Protein AF-U6GBG2-F1 (afdb_monomer)

Structure (mmCIF, N/CA/C/O backbone):
data_AF-U6GBG2-F1
#
_entry.id   AF-U6GBG2-F1
#
loop_
_atom_site.group_PDB
_atom_site.id
_atom_site.type_symbol
_atom_site.label_atom_id
_atom_site.label_alt_id
_atom_site.label_comp_id
_atom_site.label_asym_id
_atom_site.label_entity_id
_atom_site.label_seq_id
_atom_site.pdbx_PDB_ins_code
_atom_site.Cartn_x
_atom_site.Cartn_y
_atom_site.Cartn_z
_atom_site.occupancy
_atom_site.B_iso_or_equiv
_atom_site.auth_seq_id
_atom_site.auth_comp_id
_atom_site.auth_asym_id
_atom_site.auth_atom_id
_atom_site.pdbx_PDB_model_num
ATOM 1 N N . MET A 1 1 ? -25.554 6.904 -19.222 1.00 41.38 1 MET A N 1
ATOM 2 C CA . MET A 1 1 ? -24.320 7.577 -18.770 1.00 41.38 1 MET A CA 1
ATOM 3 C C . MET A 1 1 ? -23.229 7.424 -19.828 1.00 41.38 1 MET A C 1
ATOM 5 O O . MET A 1 1 ? -22.658 6.346 -19.913 1.00 41.38 1 MET A O 1
ATOM 9 N N . PRO A 1 2 ? -22.945 8.451 -20.647 1.00 43.34 2 PRO A N 1
ATOM 10 C CA . PRO A 1 2 ? -21.742 8.503 -21.470 1.00 43.34 2 PRO A CA 1
ATOM 11 C C . PRO A 1 2 ? -20.927 9.750 -21.088 1.00 43.34 2 PRO A C 1
ATOM 13 O O . PRO A 1 2 ? -21.148 10.828 -21.625 1.00 43.34 2 PRO A O 1
ATOM 16 N N . ALA A 1 3 ? -20.025 9.623 -20.114 1.00 41.56 3 ALA A N 1
ATOM 17 C CA . ALA A 1 3 ? -19.128 10.717 -19.710 1.00 41.56 3 ALA A CA 1
ATOM 18 C C . ALA A 1 3 ? -17.651 10.289 -19.602 1.00 41.56 3 ALA A C 1
ATOM 20 O O . ALA A 1 3 ? -16.767 11.135 -19.639 1.00 41.56 3 ALA A O 1
ATOM 21 N N . ALA A 1 4 ? -17.363 8.984 -19.539 1.00 42.66 4 ALA A N 1
ATOM 22 C CA . ALA A 1 4 ? -16.003 8.478 -19.345 1.00 42.66 4 ALA A CA 1
ATOM 23 C C . ALA A 1 4 ? -15.175 8.368 -20.645 1.00 42.66 4 ALA A C 1
ATOM 25 O O . ALA A 1 4 ? -13.949 8.355 -20.598 1.00 42.66 4 ALA A O 1
ATOM 26 N N . ALA A 1 5 ? -15.815 8.326 -21.820 1.00 42.94 5 ALA A N 1
ATOM 27 C CA . ALA A 1 5 ? -15.120 8.074 -23.088 1.00 42.94 5 ALA A CA 1
ATOM 28 C C . ALA A 1 5 ? -14.400 9.306 -23.678 1.00 42.94 5 ALA A C 1
ATOM 30 O O . ALA A 1 5 ? -13.524 9.162 -24.528 1.00 42.94 5 ALA A O 1
ATOM 31 N N . THR A 1 6 ? -14.736 10.525 -23.245 1.00 41.59 6 THR A N 1
ATOM 32 C CA . THR A 1 6 ? -14.172 11.766 -23.810 1.00 41.59 6 THR A CA 1
ATOM 33 C C . THR A 1 6 ? -12.904 12.247 -23.100 1.00 41.59 6 THR A C 1
ATOM 35 O O . THR A 1 6 ? -12.128 12.993 -23.698 1.00 41.59 6 THR A O 1
ATOM 38 N N . ALA A 1 7 ? -12.631 11.783 -21.875 1.00 41.19 7 ALA A N 1
ATOM 39 C CA . ALA A 1 7 ? -11.436 12.165 -21.115 1.00 41.19 7 ALA A CA 1
ATOM 40 C C . ALA A 1 7 ? -10.155 11.488 -21.644 1.00 41.19 7 ALA A C 1
ATOM 42 O O . ALA A 1 7 ? -9.109 12.130 -21.751 1.00 41.19 7 ALA A O 1
ATOM 43 N N . ALA A 1 8 ? -10.249 10.226 -22.080 1.00 43.09 8 ALA A N 1
ATOM 44 C CA . ALA A 1 8 ? -9.108 9.469 -22.604 1.00 43.09 8 ALA A CA 1
ATOM 45 C C . ALA A 1 8 ? -8.558 10.043 -23.929 1.00 43.09 8 ALA A C 1
ATOM 47 O O . ALA A 1 8 ? -7.352 10.026 -24.172 1.00 43.09 8 ALA A O 1
ATOM 48 N N . ALA A 1 9 ? -9.420 10.628 -24.768 1.00 40.75 9 ALA A N 1
ATOM 49 C CA . ALA A 1 9 ? -9.010 11.225 -26.042 1.00 40.75 9 ALA A CA 1
ATOM 50 C C . ALA A 1 9 ? -8.318 12.597 -25.886 1.00 40.75 9 ALA A C 1
ATOM 52 O O . ALA A 1 9 ? -7.547 13.006 -26.760 1.00 40.75 9 ALA A O 1
ATOM 53 N N . ALA A 1 10 ? -8.563 13.312 -24.781 1.00 42.44 10 ALA A N 1
ATOM 54 C CA . ALA A 1 10 ? -7.950 14.614 -24.509 1.00 42.44 10 ALA A CA 1
ATOM 55 C C . ALA A 1 10 ? -6.503 14.482 -23.998 1.00 42.44 10 ALA A C 1
ATOM 57 O O . ALA A 1 10 ? -5.635 15.254 -24.412 1.00 42.44 10 ALA A O 1
ATOM 58 N N . ALA A 1 11 ? -6.218 13.462 -23.180 1.00 44.28 11 ALA A N 1
ATOM 59 C CA . ALA A 1 11 ? -4.880 13.209 -22.639 1.00 44.28 11 ALA A CA 1
ATOM 60 C C . ALA A 1 11 ? -3.862 12.820 -23.731 1.00 44.28 11 ALA A C 1
ATOM 62 O O . ALA A 1 11 ? -2.733 13.314 -23.737 1.00 44.28 11 ALA A O 1
ATOM 63 N N . ALA A 1 12 ? -4.284 12.040 -24.733 1.00 44.03 12 ALA A N 1
ATOM 64 C CA . ALA A 1 12 ? -3.420 11.628 -25.843 1.00 44.03 12 ALA A CA 1
ATOM 65 C C . ALA A 1 12 ? -2.993 12.795 -26.764 1.00 44.03 12 ALA A C 1
ATOM 67 O O . ALA A 1 12 ? -1.929 12.748 -27.380 1.00 44.03 12 ALA A O 1
ATOM 68 N N . ARG A 1 13 ? -3.780 13.881 -26.843 1.00 41.91 13 ARG A N 1
ATOM 69 C CA . ARG A 1 13 ? -3.442 15.067 -27.657 1.00 41.91 13 ARG A CA 1
ATOM 70 C C . ARG A 1 13 ? -2.534 16.073 -26.944 1.00 41.91 13 ARG A C 1
ATOM 72 O O . ARG A 1 13 ? -1.872 16.858 -27.623 1.00 41.91 13 ARG A O 1
ATOM 79 N N . ALA A 1 14 ? -2.466 16.053 -25.613 1.00 42.56 14 ALA A N 1
ATOM 80 C CA . ALA A 1 14 ? -1.595 16.946 -24.846 1.00 42.56 14 ALA A CA 1
ATOM 81 C C . ALA A 1 14 ? -0.117 16.508 -24.902 1.00 42.56 14 ALA A C 1
ATOM 83 O O . ALA A 1 14 ? 0.767 17.353 -25.046 1.00 42.56 14 ALA A O 1
ATOM 84 N N . ALA A 1 15 ? 0.150 15.198 -24.903 1.00 43.12 15 ALA A N 1
ATOM 85 C CA . ALA A 1 15 ? 1.510 14.653 -24.953 1.00 43.12 15 ALA A CA 1
ATOM 86 C C . ALA A 1 15 ? 2.229 14.925 -26.292 1.00 43.12 15 ALA A C 1
ATOM 88 O O . ALA A 1 15 ? 3.425 15.208 -26.311 1.00 43.12 15 ALA A O 1
ATOM 89 N N . ALA A 1 16 ? 1.498 14.951 -27.413 1.00 43.22 16 ALA A N 1
ATOM 90 C CA . ALA A 1 16 ? 2.075 15.231 -28.733 1.00 43.22 16 ALA A CA 1
ATOM 91 C C . ALA A 1 16 ? 2.477 16.709 -28.940 1.00 43.22 16 ALA A C 1
ATOM 93 O O . ALA A 1 16 ? 3.276 17.012 -29.824 1.00 43.22 16 ALA A O 1
ATOM 94 N N . ARG A 1 17 ? 1.951 17.645 -28.133 1.00 40.97 17 ARG A N 1
ATOM 95 C CA . ARG A 1 17 ? 2.259 19.084 -28.248 1.00 40.97 17 ARG A CA 1
ATOM 96 C C . ARG A 1 17 ? 3.493 19.514 -27.454 1.00 40.97 17 ARG A C 1
ATOM 98 O O . ARG A 1 17 ? 4.127 20.488 -27.842 1.00 40.97 17 ARG A O 1
ATOM 105 N N . ALA A 1 18 ? 3.860 18.786 -26.400 1.00 42.41 18 ALA A N 1
ATOM 106 C CA . ALA A 1 18 ? 5.029 19.108 -25.578 1.00 42.41 18 ALA A CA 1
ATOM 107 C C . ALA A 1 18 ? 6.366 18.769 -26.272 1.00 42.41 18 ALA A C 1
ATOM 109 O O . ALA A 1 18 ? 7.371 19.434 -26.028 1.00 42.41 18 ALA A O 1
ATOM 110 N N . ALA A 1 19 ? 6.369 17.799 -27.195 1.00 41.88 19 ALA A N 1
ATOM 111 C C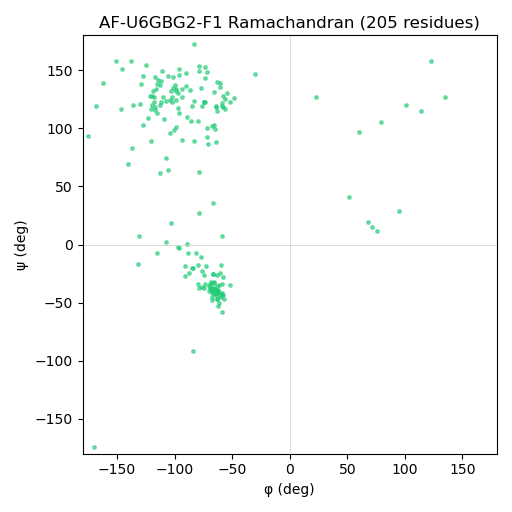A . ALA A 1 19 ? 7.563 17.383 -27.937 1.00 41.88 19 ALA A CA 1
ATOM 112 C C . ALA A 1 19 ? 7.965 18.336 -29.085 1.00 41.88 19 ALA A C 1
ATOM 114 O O . ALA A 1 19 ? 9.060 18.215 -29.626 1.00 41.88 19 ALA A O 1
ATOM 115 N N . ALA A 1 20 ? 7.110 19.298 -29.457 1.00 43.06 20 ALA A N 1
ATOM 116 C CA . ALA A 1 20 ? 7.363 20.224 -30.568 1.00 43.06 20 ALA A CA 1
ATOM 117 C C . ALA A 1 20 ? 7.958 21.583 -30.137 1.00 43.06 20 ALA A C 1
ATOM 119 O O . ALA A 1 20 ? 8.242 22.422 -30.988 1.00 43.06 20 ALA A O 1
ATOM 120 N N . SER A 1 21 ? 8.138 21.826 -28.834 1.00 44.91 21 SER A N 1
ATOM 121 C CA . SER A 1 21 ? 8.478 23.154 -28.286 1.00 44.91 21 SER A CA 1
ATOM 122 C C . SER A 1 21 ? 9.916 23.319 -27.781 1.00 44.91 21 SER A C 1
ATOM 124 O O . SER A 1 21 ? 10.273 24.398 -27.316 1.00 44.91 21 SER A O 1
ATOM 126 N N . SER A 1 22 ? 10.777 22.308 -27.904 1.00 45.50 22 SER A N 1
ATOM 127 C CA . SER A 1 22 ? 12.167 22.369 -27.430 1.00 45.50 22 SER A CA 1
ATOM 128 C C . SER A 1 22 ? 13.175 22.343 -28.581 1.00 45.50 22 SER A C 1
ATOM 130 O O . SER A 1 22 ? 14.006 21.445 -28.685 1.00 45.50 22 SER A O 1
ATOM 132 N N . SER A 1 23 ? 13.114 23.342 -29.461 1.00 46.88 23 SER A N 1
ATOM 133 C CA . SER A 1 23 ? 14.186 23.622 -30.423 1.00 46.88 23 SER A CA 1
ATOM 134 C C . SER A 1 23 ? 14.392 25.130 -30.559 1.00 46.88 23 SER A C 1
ATOM 136 O O . SER A 1 23 ? 14.084 25.739 -31.581 1.00 46.88 23 SER A O 1
ATOM 138 N N . SER A 1 24 ? 14.910 25.752 -29.504 1.00 49.59 24 SER A N 1
ATOM 139 C CA . SER A 1 24 ? 15.462 27.103 -29.578 1.00 49.59 24 SER A CA 1
ATOM 140 C C . SER A 1 24 ? 16.760 27.160 -28.784 1.00 49.59 24 SER A C 1
ATOM 142 O O . SER A 1 24 ? 16.782 27.560 -27.622 1.00 49.59 24 SER A O 1
ATOM 144 N N . ILE A 1 25 ? 17.855 26.745 -29.418 1.00 42.59 25 ILE A N 1
ATOM 145 C CA . ILE A 1 25 ? 19.191 27.150 -28.990 1.00 42.59 25 ILE A CA 1
ATOM 146 C C . ILE A 1 25 ? 19.773 27.986 -30.124 1.00 42.59 25 ILE A C 1
ATOM 148 O O . ILE A 1 25 ? 19.967 27.535 -31.252 1.00 42.59 25 ILE A O 1
ATOM 152 N N . CYS A 1 26 ? 19.936 29.258 -29.794 1.00 33.03 26 CYS A N 1
ATOM 153 C CA . CYS A 1 26 ? 20.467 30.330 -30.604 1.00 33.03 26 CYS A CA 1
ATOM 154 C C . CYS A 1 26 ? 21.875 30.001 -31.121 1.00 33.03 26 CYS A C 1
ATOM 156 O O . CYS A 1 26 ? 22.800 29.719 -30.364 1.00 33.03 26 CYS A O 1
ATOM 158 N N . SER A 1 27 ? 22.036 30.075 -32.440 1.00 38.03 27 SER A N 1
ATOM 159 C CA . SER A 1 27 ? 23.340 30.149 -33.093 1.00 38.03 27 SER A CA 1
ATOM 160 C C . SER A 1 27 ? 23.732 31.619 -33.207 1.00 38.03 27 SER A C 1
ATOM 162 O O . SER A 1 27 ? 23.135 32.369 -33.978 1.00 38.03 27 SER A O 1
ATOM 164 N N . SER A 1 28 ? 24.724 32.048 -32.434 1.00 38.53 28 SER A N 1
ATOM 165 C CA . SER A 1 28 ? 25.310 33.384 -32.553 1.00 38.53 28 SER A CA 1
ATOM 166 C C . SER A 1 28 ? 26.351 33.379 -33.675 1.00 38.53 28 SER A C 1
ATOM 168 O O . SER A 1 28 ? 27.526 33.102 -33.446 1.00 38.53 28 SER A O 1
ATOM 170 N N . SER A 1 29 ? 25.924 33.658 -34.908 1.00 39.81 29 SER A N 1
ATOM 171 C CA . SER A 1 29 ? 26.837 33.918 -36.026 1.00 39.81 29 SER A CA 1
ATOM 172 C C . SER A 1 29 ? 27.349 35.356 -35.960 1.00 39.81 29 SER A C 1
ATOM 174 O O . SER A 1 29 ? 26.633 36.305 -36.283 1.00 39.81 29 SER A O 1
ATOM 176 N N . SER A 1 30 ? 28.611 35.518 -35.567 1.00 38.25 30 SER A N 1
ATOM 177 C CA . SER A 1 30 ? 29.344 36.775 -35.713 1.00 38.25 30 SER A CA 1
ATOM 178 C C . SER A 1 30 ? 29.483 37.125 -37.193 1.00 38.25 30 SER A C 1
ATOM 180 O O . SER A 1 30 ? 30.114 36.419 -37.976 1.00 38.25 30 SER A O 1
ATOM 182 N N . SER A 1 31 ? 28.842 38.227 -37.567 1.00 37.22 31 SER A N 1
ATOM 183 C CA . SER A 1 31 ? 28.780 38.766 -38.917 1.00 37.22 31 SER A CA 1
ATOM 184 C C . SER A 1 31 ? 30.007 39.645 -39.180 1.00 37.22 31 SER A C 1
ATOM 186 O O . SER A 1 31 ? 30.096 40.765 -38.677 1.00 37.22 31 SER A O 1
ATOM 188 N N . SER A 1 32 ? 30.957 39.159 -39.977 1.00 43.16 32 SER A N 1
ATOM 189 C CA . SER A 1 32 ? 32.018 39.992 -40.549 1.00 43.16 32 SER A CA 1
ATOM 190 C C . SER A 1 32 ? 31.629 40.358 -41.977 1.00 43.16 32 SER A C 1
ATOM 192 O O . SER A 1 32 ? 31.738 39.561 -42.904 1.00 43.16 32 SER A O 1
ATOM 194 N N . ARG A 1 33 ? 31.129 41.586 -42.139 1.00 51.94 33 ARG A N 1
ATOM 195 C CA . ARG A 1 33 ? 30.974 42.248 -43.440 1.00 51.94 33 ARG A CA 1
ATOM 196 C C . ARG A 1 33 ? 32.352 42.374 -44.073 1.00 51.94 33 ARG A C 1
ATOM 198 O O . ARG A 1 33 ? 33.242 42.822 -43.362 1.00 51.94 33 ARG A O 1
ATOM 205 N N . ILE A 1 34 ? 32.498 42.079 -45.368 1.00 48.44 34 ILE A N 1
ATOM 206 C CA . ILE A 1 34 ? 33.499 42.700 -46.253 1.00 48.44 34 ILE A CA 1
ATOM 207 C C . ILE A 1 34 ? 33.198 42.344 -47.730 1.00 48.44 34 ILE A C 1
ATOM 209 O O . ILE A 1 34 ? 33.186 41.185 -48.125 1.00 48.44 34 ILE A O 1
ATOM 213 N N . PHE A 1 35 ? 32.947 43.414 -48.494 1.00 39.06 35 PHE A N 1
ATOM 214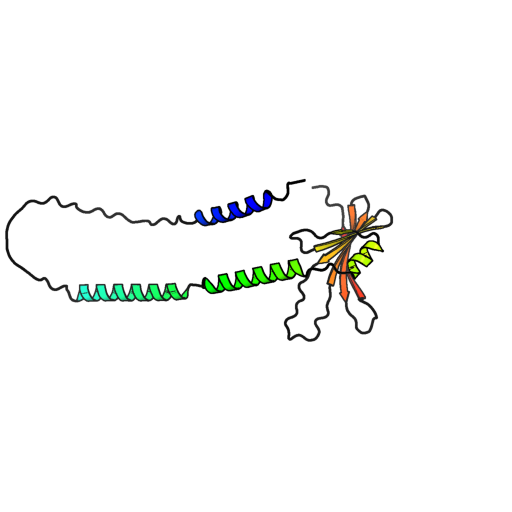 C CA . PHE A 1 35 ? 33.050 43.643 -49.946 1.00 39.06 35 PHE A CA 1
ATOM 215 C C . PHE A 1 35 ? 32.242 42.805 -50.957 1.00 39.06 35 PHE A C 1
ATOM 217 O O . PHE A 1 35 ? 32.684 41.788 -51.481 1.00 39.06 35 PHE A O 1
ATOM 224 N N . GLY A 1 36 ? 31.104 43.381 -51.374 1.00 36.72 36 GLY A N 1
ATOM 225 C CA . GLY A 1 36 ? 30.503 43.142 -52.685 1.00 36.72 36 GLY A CA 1
ATOM 226 C C . GLY A 1 36 ? 31.288 43.863 -53.786 1.00 36.72 36 GLY A C 1
ATOM 227 O O . GLY A 1 36 ? 31.471 45.079 -53.754 1.00 36.72 36 GLY A O 1
ATOM 228 N N . PHE A 1 37 ? 31.751 43.071 -54.744 1.00 39.78 37 PHE A N 1
ATOM 229 C CA . PHE A 1 37 ? 32.478 43.444 -55.951 1.00 39.78 37 PHE A CA 1
ATOM 230 C C . PHE A 1 37 ? 31.516 44.098 -56.963 1.00 39.78 37 PHE A C 1
ATOM 232 O O . PHE A 1 37 ? 30.537 43.476 -57.377 1.00 39.78 37 PHE A O 1
ATOM 239 N N . ARG A 1 38 ? 31.791 45.334 -57.399 1.00 40.66 38 ARG A N 1
ATOM 240 C CA . ARG A 1 38 ? 31.223 45.913 -58.630 1.00 40.66 38 ARG A CA 1
ATOM 241 C C . ARG A 1 38 ? 32.366 45.994 -59.638 1.00 40.66 38 ARG A C 1
ATOM 243 O O . ARG A 1 38 ? 33.308 46.753 -59.442 1.00 40.66 38 ARG A O 1
ATOM 250 N N . GLY A 1 39 ? 32.323 45.127 -60.645 1.00 41.81 39 GLY A N 1
ATOM 251 C CA . GLY A 1 39 ? 33.388 44.987 -61.631 1.00 41.81 39 GLY A CA 1
ATOM 252 C C . GLY A 1 39 ? 33.444 46.133 -62.636 1.00 41.81 39 GLY A C 1
ATOM 253 O O . GLY A 1 39 ? 32.413 46.709 -62.968 1.00 41.81 39 GLY A O 1
ATOM 254 N N . VAL A 1 40 ? 34.647 46.377 -63.163 1.00 38.44 40 VAL A N 1
ATOM 255 C CA . VAL A 1 40 ? 34.902 46.930 -64.500 1.00 38.44 40 VAL A CA 1
ATOM 256 C C . VAL A 1 40 ? 36.201 46.308 -65.039 1.00 38.44 40 VAL A C 1
ATOM 258 O O . VAL A 1 40 ? 37.264 46.442 -64.447 1.00 38.44 40 VAL A O 1
ATOM 261 N N . VAL A 1 41 ? 36.022 45.564 -66.133 1.00 48.09 41 VAL A N 1
ATOM 262 C CA . VAL A 1 41 ? 36.836 45.364 -67.348 1.00 48.09 41 VAL A CA 1
ATOM 263 C C . VAL A 1 41 ? 38.352 45.643 -67.308 1.00 48.09 41 VAL A C 1
ATOM 265 O O . VAL A 1 41 ? 38.782 46.771 -67.104 1.00 48.09 41 VAL A O 1
ATOM 268 N N . SER A 1 42 ? 39.124 44.637 -67.742 1.00 42.34 42 SER A N 1
ATOM 269 C CA . SER A 1 42 ? 40.023 44.687 -68.918 1.00 42.34 42 SER A CA 1
ATOM 270 C C . SER A 1 42 ? 41.414 44.095 -68.669 1.00 42.34 42 SER A C 1
ATOM 272 O O . SER A 1 42 ? 42.151 44.552 -67.804 1.00 42.34 42 SER A O 1
ATOM 274 N N . GLY A 1 43 ? 41.790 43.154 -69.541 1.00 41.44 43 GLY A N 1
ATOM 275 C CA . GLY A 1 43 ? 43.178 42.960 -69.956 1.00 41.44 43 GLY A CA 1
ATOM 276 C C . GLY A 1 43 ? 43.946 41.815 -69.296 1.00 41.44 43 GLY A C 1
ATOM 277 O O . GLY A 1 43 ? 44.231 41.844 -68.106 1.00 41.44 43 GLY A O 1
ATOM 278 N N . GLY A 1 44 ? 44.397 40.881 -70.137 1.00 38.00 44 GLY A N 1
ATOM 279 C CA . GLY A 1 44 ? 45.642 40.147 -69.913 1.00 38.00 44 GLY A CA 1
ATOM 280 C C . GLY A 1 44 ? 45.496 38.653 -69.642 1.00 38.00 44 GLY A C 1
ATOM 281 O O . GLY A 1 44 ? 45.013 38.245 -68.591 1.00 38.00 44 GLY A O 1
ATOM 282 N N . SER A 1 45 ? 46.028 37.854 -70.577 1.00 49.25 45 SER A N 1
ATOM 283 C CA . SER A 1 45 ? 46.731 36.578 -70.343 1.00 49.25 45 SER A CA 1
ATOM 284 C C . SER A 1 45 ? 47.437 36.590 -68.978 1.00 49.25 45 SER A C 1
ATOM 286 O O . SER A 1 45 ? 47.837 37.653 -68.528 1.00 49.25 45 SER A O 1
ATOM 288 N N . TYR A 1 46 ? 47.585 35.506 -68.215 1.00 42.56 46 TYR A N 1
ATOM 289 C CA . TYR A 1 46 ? 48.346 34.280 -68.480 1.00 42.56 46 TYR A CA 1
ATOM 290 C C . TYR A 1 46 ? 47.825 33.208 -67.504 1.00 42.56 46 TYR A C 1
ATOM 292 O O . TYR A 1 46 ? 47.602 33.502 -66.328 1.00 42.56 46 TYR A O 1
ATOM 300 N N . PHE A 1 47 ? 47.657 31.963 -67.955 1.00 48.00 47 PHE A N 1
ATOM 301 C CA . PHE A 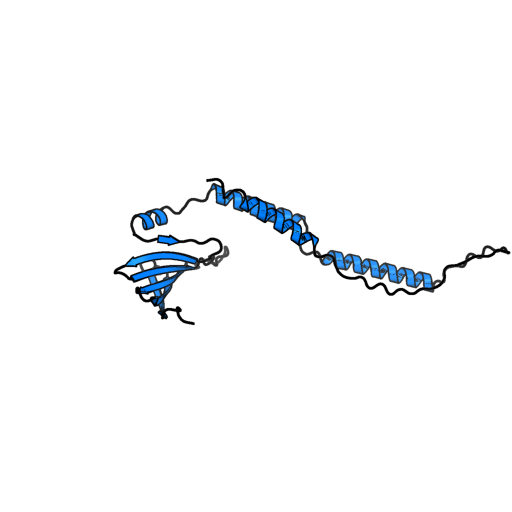1 47 ? 47.349 30.832 -67.077 1.00 48.00 47 PHE A CA 1
ATOM 302 C C . PHE A 1 47 ? 48.524 30.582 -66.118 1.00 48.00 47 PHE A C 1
ATOM 304 O O . PHE A 1 47 ? 49.510 29.947 -66.479 1.00 48.00 47 PHE A O 1
ATOM 311 N N . LEU A 1 48 ? 48.417 31.076 -64.885 1.00 45.88 48 LEU A N 1
ATOM 312 C CA . LEU A 1 48 ? 49.286 30.707 -63.770 1.00 45.88 48 LEU A CA 1
ATOM 313 C C . LEU A 1 48 ? 48.498 29.769 -62.860 1.00 45.88 48 LEU A C 1
ATOM 315 O O . LEU A 1 48 ? 47.723 30.200 -62.006 1.00 45.88 48 LEU A O 1
ATOM 319 N N . ASN A 1 49 ? 48.700 28.469 -63.071 1.00 51.19 49 ASN A N 1
ATOM 320 C CA . ASN A 1 49 ? 48.318 27.426 -62.129 1.00 51.19 49 ASN A CA 1
ATOM 321 C C . ASN A 1 49 ? 49.145 27.636 -60.848 1.00 51.19 49 ASN A C 1
ATOM 323 O O . ASN A 1 49 ? 50.280 27.173 -60.735 1.00 51.19 49 ASN A O 1
ATOM 327 N N . LYS A 1 50 ? 48.624 28.449 -59.923 1.00 52.78 50 LYS A N 1
ATOM 328 C CA . LYS A 1 50 ? 49.219 28.638 -58.601 1.00 52.78 50 LYS A CA 1
ATOM 329 C C . LYS A 1 50 ? 48.975 27.362 -57.808 1.00 52.78 50 LYS A C 1
ATOM 331 O O . LYS A 1 50 ? 47.883 27.153 -57.287 1.00 52.78 50 LYS A O 1
ATOM 336 N N . GLY A 1 51 ? 50.012 26.530 -57.737 1.00 55.44 51 GLY A N 1
ATOM 337 C CA . GLY A 1 51 ? 50.082 25.419 -56.802 1.00 55.44 51 GLY A CA 1
ATOM 338 C C . GLY A 1 51 ? 49.708 25.902 -55.404 1.00 55.44 51 GLY A C 1
ATOM 339 O O . GLY A 1 51 ? 50.244 26.894 -54.906 1.00 55.44 51 GLY A O 1
ATOM 340 N N . VAL A 1 52 ? 48.733 25.222 -54.810 1.00 57.38 52 VAL A N 1
ATOM 341 C CA . VAL A 1 52 ? 48.331 25.408 -53.417 1.00 57.38 52 VAL A CA 1
ATOM 342 C C . VAL A 1 52 ? 49.584 25.232 -52.559 1.00 57.38 52 VAL A C 1
ATOM 344 O O . VAL A 1 52 ? 50.336 24.278 -52.763 1.00 57.38 52 VAL A O 1
ATOM 347 N N . SER A 1 53 ? 49.863 26.166 -51.646 1.00 63.91 53 SER A N 1
ATOM 348 C CA . SER A 1 53 ? 51.051 26.048 -50.800 1.00 63.91 53 SER A CA 1
ATOM 349 C C . SER A 1 53 ? 50.948 24.757 -49.971 1.00 63.91 53 SER A C 1
ATOM 351 O O . SER A 1 53 ? 49.863 24.437 -49.473 1.00 63.91 53 SER A O 1
ATOM 353 N N . PRO A 1 54 ? 52.045 23.998 -49.796 1.00 74.06 54 PRO A N 1
ATOM 354 C CA . PRO A 1 54 ? 52.005 22.730 -49.063 1.00 74.06 54 PRO A CA 1
ATOM 355 C C . PRO A 1 54 ? 51.482 22.913 -47.629 1.00 74.06 54 PRO A C 1
ATOM 357 O O . PRO A 1 54 ? 50.818 22.035 -47.090 1.00 74.06 54 PRO A O 1
ATOM 360 N N . LEU A 1 55 ? 51.681 24.100 -47.047 1.00 81.81 55 LEU A N 1
ATOM 361 C CA . LEU A 1 55 ? 51.162 24.472 -45.732 1.00 81.81 55 LEU A CA 1
ATOM 362 C C . LEU A 1 55 ? 49.631 24.610 -45.716 1.00 81.81 55 LEU A C 1
ATOM 364 O O . LEU A 1 55 ? 48.981 24.179 -44.765 1.00 81.81 55 LEU A O 1
ATOM 368 N N . GLN A 1 56 ? 49.035 25.155 -46.779 1.00 82.38 56 GLN A N 1
ATOM 369 C CA . GLN A 1 56 ? 47.581 25.240 -46.912 1.00 82.38 56 GLN A CA 1
ATOM 370 C C . GLN A 1 56 ? 46.961 23.854 -47.135 1.00 82.38 56 GLN A C 1
ATOM 372 O O . GLN A 1 56 ? 45.901 23.562 -46.580 1.00 82.38 56 GLN A O 1
ATOM 377 N N . GLN A 1 57 ? 47.650 22.975 -47.870 1.00 84.75 57 GLN A N 1
ATOM 378 C CA . GLN A 1 57 ? 47.225 21.585 -48.044 1.00 84.75 57 GLN A CA 1
ATOM 379 C C . GLN A 1 57 ? 47.313 20.790 -46.728 1.00 84.75 57 GLN A C 1
ATOM 381 O O . GLN A 1 57 ? 46.397 20.033 -46.401 1.00 84.75 57 GLN A O 1
ATOM 386 N N . GLN A 1 58 ? 48.362 21.013 -45.932 1.00 87.75 58 GLN A N 1
ATOM 387 C CA . GLN A 1 58 ? 48.534 20.374 -44.627 1.00 87.75 58 GLN A CA 1
ATOM 388 C C . GLN A 1 58 ? 47.486 20.842 -43.606 1.00 87.75 58 GLN A C 1
ATOM 390 O O . GLN A 1 58 ? 46.920 20.018 -42.885 1.00 87.75 58 GLN A O 1
ATOM 395 N N . LEU A 1 59 ? 47.168 22.141 -43.574 1.00 90.12 59 LEU A N 1
ATOM 396 C CA . LEU A 1 59 ? 46.126 22.672 -42.690 1.00 90.12 59 LEU A CA 1
ATOM 397 C C . LEU A 1 59 ? 44.745 22.098 -43.040 1.00 90.12 59 LEU A C 1
ATOM 399 O O . LEU A 1 59 ? 43.969 21.756 -42.148 1.00 90.12 59 LEU A O 1
ATOM 403 N N . GLN A 1 60 ? 44.453 21.939 -44.334 1.00 88.81 60 GLN A N 1
ATOM 404 C CA . GLN A 1 60 ? 43.190 21.359 -44.787 1.00 88.81 60 GLN A CA 1
ATOM 405 C C . GLN A 1 60 ? 43.054 19.880 -44.389 1.00 88.81 60 GLN A C 1
ATOM 407 O O . GLN A 1 60 ? 41.981 19.467 -43.944 1.00 88.81 60 GLN A O 1
ATOM 412 N N . GLN A 1 61 ? 44.136 19.096 -44.475 1.00 88.62 61 GLN A N 1
ATOM 413 C CA . GLN A 1 61 ? 44.137 17.705 -44.003 1.00 88.62 61 GLN A CA 1
ATOM 414 C C . GLN A 1 61 ? 43.938 17.603 -42.487 1.00 88.62 61 GLN A C 1
ATOM 416 O O . GLN A 1 61 ? 43.159 16.765 -42.029 1.00 88.62 61 GLN A O 1
ATOM 421 N N . GLN A 1 62 ? 44.585 18.473 -41.705 1.00 91.38 62 GLN A N 1
ATOM 422 C CA . GLN A 1 62 ? 44.429 18.467 -40.249 1.00 91.38 62 GLN A CA 1
ATOM 423 C C . GLN A 1 62 ? 42.980 18.772 -39.836 1.00 91.38 62 GLN A C 1
ATOM 425 O O . GLN A 1 62 ? 42.433 18.114 -38.950 1.00 91.38 62 GLN A O 1
ATOM 430 N N . GLN A 1 63 ? 42.327 19.721 -40.515 1.00 89.75 63 GLN A N 1
ATOM 431 C CA . GLN A 1 63 ? 40.934 20.068 -40.231 1.00 89.75 63 GLN A CA 1
ATOM 432 C C . GLN A 1 63 ? 39.969 18.912 -40.549 1.00 89.75 63 GLN A C 1
ATOM 434 O O . GLN A 1 63 ? 39.038 18.657 -39.781 1.00 89.75 63 GLN A O 1
ATOM 439 N N . GLN A 1 64 ? 40.213 18.166 -41.635 1.00 90.75 64 GLN A N 1
ATOM 440 C CA . GLN A 1 64 ? 39.418 16.979 -41.975 1.00 90.75 64 GLN A CA 1
ATOM 441 C C . GLN A 1 64 ? 39.558 15.856 -40.942 1.00 90.75 64 GLN A C 1
ATOM 443 O O . GLN A 1 64 ? 38.552 15.260 -40.554 1.00 90.75 64 GLN A O 1
ATOM 448 N N . GLN A 1 65 ? 40.774 15.583 -40.458 1.00 91.69 65 GLN A N 1
ATOM 449 C CA . GLN A 1 65 ? 40.984 14.557 -39.429 1.00 91.69 65 GLN A CA 1
ATOM 450 C C . GLN A 1 65 ? 40.258 14.902 -38.124 1.00 91.69 65 GLN A C 1
ATOM 452 O O . GLN A 1 65 ? 39.654 14.030 -37.497 1.00 91.69 65 GLN A O 1
ATOM 457 N N . GLN A 1 66 ? 40.257 16.181 -37.745 1.00 88.94 66 GLN A N 1
ATOM 458 C CA . GLN A 1 66 ? 39.584 16.634 -36.531 1.00 88.94 66 GLN A CA 1
ATOM 459 C C . GLN A 1 66 ? 38.054 16.474 -36.630 1.00 88.94 66 GLN A C 1
ATOM 461 O O . GLN A 1 66 ? 37.419 16.038 -35.670 1.00 88.94 66 GLN A O 1
ATOM 466 N N . GLN A 1 67 ? 37.458 16.734 -37.803 1.00 87.62 67 GLN A N 1
ATOM 467 C CA . GLN A 1 67 ? 36.027 16.480 -38.024 1.00 87.62 67 GLN A CA 1
ATOM 468 C C . GLN A 1 67 ? 35.672 14.989 -37.951 1.00 87.62 67 GLN A C 1
ATOM 470 O O . GLN A 1 67 ? 34.648 14.641 -37.362 1.00 87.62 67 GLN A O 1
ATOM 475 N N . GLN A 1 68 ? 36.512 14.101 -38.492 1.00 87.56 68 GLN A N 1
ATOM 476 C CA . GLN A 1 68 ? 36.260 12.657 -38.421 1.00 87.56 68 GLN A CA 1
ATOM 477 C C . GLN A 1 68 ? 36.289 12.131 -36.981 1.00 87.56 68 GLN A C 1
ATOM 479 O O . GLN A 1 68 ? 35.423 11.337 -36.605 1.00 87.56 68 GLN A O 1
ATOM 484 N N . GLN A 1 69 ? 37.223 12.607 -36.151 1.00 87.19 69 GLN A N 1
ATOM 485 C CA . GLN A 1 69 ? 37.256 12.229 -34.734 1.00 87.19 69 GLN A CA 1
ATOM 486 C C . GLN A 1 69 ? 36.008 12.698 -33.980 1.00 87.19 69 GLN A C 1
ATOM 488 O O . GLN A 1 69 ? 35.436 11.927 -33.208 1.00 87.19 69 GLN A O 1
ATOM 493 N N . LEU A 1 70 ? 35.539 13.925 -34.234 1.00 82.75 70 LEU A N 1
ATOM 494 C CA . LEU A 1 70 ? 34.319 14.441 -33.607 1.00 82.75 70 LEU A CA 1
ATOM 495 C C . LEU A 1 70 ? 33.075 13.634 -34.003 1.00 82.75 70 LEU A C 1
ATOM 497 O O . LEU A 1 70 ? 32.193 13.430 -33.169 1.00 82.75 70 LEU A O 1
ATOM 501 N N . GLN A 1 71 ? 33.005 13.144 -35.243 1.00 81.12 71 GLN A N 1
ATOM 502 C CA . GLN A 1 71 ? 31.880 12.328 -35.699 1.00 81.12 71 GLN A CA 1
ATOM 503 C C . GLN A 1 71 ? 31.866 10.940 -35.037 1.00 81.12 71 GLN A C 1
ATOM 505 O O . GLN A 1 71 ? 30.804 10.485 -34.610 1.00 81.12 71 GLN A O 1
ATOM 510 N N . GLN A 1 72 ? 33.030 10.298 -34.868 1.00 78.44 72 GLN A N 1
ATOM 511 C CA . GLN A 1 72 ? 33.120 9.022 -34.141 1.00 78.44 72 GLN A CA 1
ATOM 512 C C . GLN A 1 72 ? 32.778 9.176 -32.653 1.00 78.44 72 GLN A C 1
ATOM 514 O O . GLN A 1 72 ? 32.070 8.338 -32.096 1.00 78.44 72 GLN A O 1
ATOM 519 N N . GLN A 1 73 ? 33.204 10.270 -32.013 1.00 74.06 73 GLN A N 1
ATOM 520 C CA . GLN A 1 73 ? 32.870 10.525 -30.607 1.00 74.06 73 GLN A CA 1
ATOM 521 C C . GLN A 1 73 ? 31.368 10.770 -30.391 1.00 74.06 73 GLN A C 1
ATOM 523 O O . GLN A 1 73 ? 30.820 10.370 -29.365 1.00 74.06 73 GLN A O 1
ATOM 528 N N . GLN A 1 74 ? 30.676 11.385 -31.358 1.00 68.75 74 GLN A N 1
ATOM 529 C CA . GLN A 1 74 ? 29.219 11.549 -31.293 1.00 68.75 74 GLN A CA 1
ATOM 530 C C . GLN A 1 74 ? 28.469 10.219 -31.442 1.00 68.75 74 GLN A C 1
ATOM 532 O O . GLN A 1 74 ? 27.457 10.030 -30.770 1.00 68.75 74 GLN A O 1
ATOM 537 N N . GLN A 1 75 ? 28.979 9.273 -32.240 1.00 64.31 75 GLN A N 1
ATOM 538 C CA . GLN A 1 75 ? 28.378 7.937 -32.362 1.00 64.31 75 GLN A CA 1
ATOM 539 C C . GLN A 1 75 ? 28.482 7.113 -31.069 1.00 64.31 75 GLN A C 1
ATOM 541 O O . GLN A 1 75 ? 27.625 6.272 -30.816 1.00 64.31 75 GLN A O 1
ATOM 546 N N . GLN A 1 76 ? 29.472 7.385 -30.214 1.00 61.12 76 GLN A N 1
ATOM 547 C CA . GLN A 1 76 ? 29.639 6.695 -28.929 1.00 61.12 76 GLN A CA 1
ATOM 548 C C . GLN A 1 76 ? 28.743 7.242 -27.799 1.00 61.12 76 GLN A C 1
ATOM 550 O O . GLN A 1 76 ? 28.694 6.643 -26.729 1.00 61.12 76 GLN A O 1
ATOM 555 N N . ARG A 1 77 ? 28.015 8.353 -28.009 1.00 58.44 77 ARG A N 1
ATOM 556 C CA . ARG A 1 77 ? 27.123 8.964 -26.996 1.00 58.44 77 ARG A CA 1
ATOM 557 C C . ARG A 1 77 ? 25.628 8.708 -27.211 1.00 58.44 77 ARG A C 1
ATOM 559 O O . ARG A 1 77 ? 24.805 9.424 -26.646 1.00 58.44 77 ARG A O 1
ATOM 566 N N . ALA A 1 78 ? 25.253 7.704 -27.997 1.00 56.66 78 ALA A N 1
ATOM 567 C CA . ALA A 1 78 ? 23.857 7.291 -28.113 1.00 56.66 78 ALA A CA 1
ATOM 568 C C . ALA A 1 78 ? 23.563 6.154 -27.123 1.00 56.66 78 ALA A C 1
ATOM 570 O O . ALA A 1 78 ? 23.714 4.976 -27.440 1.00 56.66 78 ALA A O 1
ATOM 571 N N . PHE A 1 79 ? 23.152 6.510 -25.906 1.00 60.06 79 PHE A N 1
ATOM 572 C CA . PHE A 1 79 ? 22.505 5.560 -25.006 1.00 60.06 79 PHE A CA 1
ATOM 573 C C . PHE A 1 79 ? 21.069 5.331 -25.507 1.00 60.06 79 PHE A C 1
ATOM 575 O O . PHE A 1 79 ? 20.297 6.280 -25.613 1.00 60.06 79 PHE A O 1
ATOM 582 N N . SER A 1 80 ? 20.737 4.069 -25.792 1.00 58.62 80 SER A N 1
ATOM 583 C CA . SER A 1 80 ? 19.463 3.555 -26.334 1.00 58.62 80 SER A CA 1
ATOM 584 C C . SER A 1 80 ? 19.276 3.718 -27.847 1.00 58.62 80 SER A C 1
ATOM 586 O O . SER A 1 80 ? 18.981 4.789 -28.371 1.00 58.62 80 SER A O 1
ATOM 588 N N . THR A 1 81 ? 19.410 2.607 -28.570 1.00 70.12 81 THR A N 1
ATOM 589 C CA . THR A 1 81 ? 18.987 2.495 -29.970 1.00 70.12 81 THR A CA 1
ATOM 590 C C . THR A 1 81 ? 17.456 2.470 -30.042 1.00 70.12 81 THR A C 1
ATOM 592 O O . THR A 1 81 ? 16.805 1.941 -29.144 1.00 70.12 81 THR A O 1
ATOM 595 N N . ALA A 1 82 ? 16.860 2.994 -31.120 1.00 73.12 82 ALA A N 1
ATOM 596 C CA . ALA A 1 82 ? 15.405 2.937 -31.334 1.00 73.12 82 ALA A CA 1
ATOM 597 C C . ALA A 1 82 ? 14.843 1.504 -31.192 1.00 73.12 82 ALA A C 1
ATOM 599 O O . ALA A 1 82 ? 13.789 1.301 -30.603 1.00 73.12 82 ALA A O 1
ATOM 600 N N . ALA A 1 83 ? 15.623 0.500 -31.608 1.00 75.62 83 ALA A N 1
ATOM 601 C CA . ALA A 1 83 ? 15.282 -0.912 -31.458 1.00 75.62 83 ALA A CA 1
ATOM 602 C C . ALA A 1 83 ? 15.116 -1.367 -29.992 1.00 75.62 83 ALA A C 1
ATOM 604 O O . ALA A 1 83 ? 14.262 -2.204 -29.706 1.00 75.62 83 ALA A O 1
ATOM 605 N N . ALA A 1 84 ? 15.902 -0.826 -29.053 1.00 80.00 84 ALA A N 1
ATOM 606 C CA . ALA A 1 84 ? 15.755 -1.143 -27.631 1.00 80.00 84 ALA A CA 1
ATOM 607 C C . ALA A 1 84 ? 14.449 -0.569 -27.056 1.00 80.00 84 ALA A C 1
ATOM 609 O O . ALA A 1 84 ? 13.784 -1.226 -26.257 1.00 80.00 84 ALA A O 1
ATOM 610 N N . PHE A 1 85 ? 14.055 0.626 -27.507 1.00 83.50 85 PHE A N 1
ATOM 611 C CA . PHE A 1 85 ? 12.793 1.252 -27.116 1.00 83.50 85 PHE A CA 1
ATOM 612 C C . PHE A 1 85 ? 11.581 0.483 -27.656 1.00 83.50 85 PHE A C 1
ATOM 614 O O . PHE A 1 85 ? 10.648 0.206 -26.904 1.00 83.50 85 PHE A O 1
ATOM 621 N N . ASP A 1 86 ? 11.614 0.086 -28.930 1.00 87.25 86 ASP A N 1
ATOM 622 C CA . ASP A 1 86 ? 10.526 -0.680 -29.549 1.00 87.25 86 ASP A CA 1
ATOM 623 C C . ASP A 1 86 ? 10.335 -2.041 -28.866 1.00 87.25 86 ASP A C 1
ATOM 625 O O . ASP A 1 86 ? 9.203 -2.452 -28.602 1.00 87.25 86 ASP A O 1
ATOM 629 N N . SER A 1 87 ? 11.440 -2.706 -28.512 1.00 89.94 87 SER A N 1
ATOM 630 C CA . SER A 1 87 ? 11.417 -3.964 -27.759 1.00 89.94 87 SER A CA 1
ATOM 631 C C . SER A 1 87 ? 10.775 -3.790 -26.378 1.00 89.94 87 SER A C 1
ATOM 633 O O . SER A 1 87 ? 9.838 -4.511 -26.035 1.00 89.94 87 SER A O 1
ATOM 635 N N . LEU A 1 88 ? 11.213 -2.788 -25.606 1.00 91.31 88 LEU A N 1
ATOM 636 C CA . LEU A 1 88 ? 10.645 -2.499 -24.286 1.00 91.31 88 LEU A CA 1
ATOM 637 C C . LEU A 1 88 ? 9.150 -2.153 -24.368 1.00 91.31 88 LEU A C 1
ATOM 639 O O . LEU A 1 88 ? 8.356 -2.656 -23.578 1.00 91.31 88 LEU A O 1
ATOM 643 N N . SER A 1 89 ? 8.756 -1.333 -25.344 1.00 91.81 89 SER A N 1
ATOM 644 C CA . SER A 1 89 ? 7.357 -0.962 -25.576 1.00 91.81 89 SER A CA 1
ATOM 645 C C . SER A 1 89 ? 6.486 -2.187 -25.871 1.00 91.81 89 SER A C 1
ATOM 647 O O . SER A 1 89 ? 5.416 -2.340 -25.280 1.00 91.81 89 SER A O 1
ATOM 649 N N . ALA A 1 90 ? 6.963 -3.097 -26.727 1.00 93.25 90 ALA A N 1
ATOM 650 C CA . ALA A 1 90 ? 6.254 -4.335 -27.042 1.00 93.25 90 ALA A CA 1
ATOM 651 C C . ALA A 1 90 ? 6.096 -5.241 -25.811 1.00 93.25 90 ALA A C 1
ATOM 653 O O . ALA A 1 90 ? 5.019 -5.802 -25.602 1.00 93.25 90 ALA A O 1
ATOM 654 N N 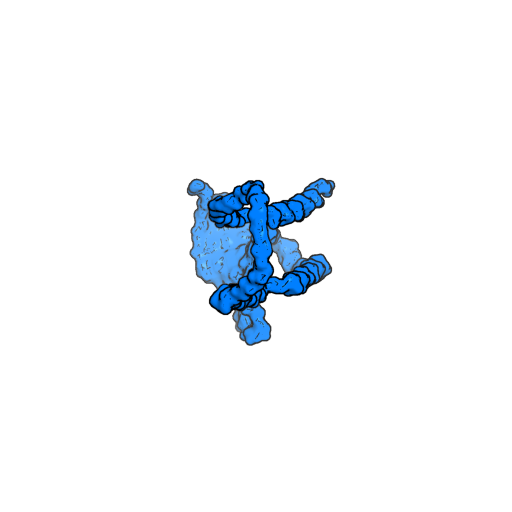. ILE A 1 91 ? 7.138 -5.349 -24.977 1.00 95.88 91 ILE A N 1
ATOM 655 C CA . ILE A 1 91 ? 7.089 -6.108 -23.720 1.00 95.88 91 ILE A CA 1
ATOM 656 C C . ILE A 1 91 ? 6.048 -5.498 -22.776 1.00 95.88 91 ILE A C 1
ATOM 658 O O . ILE A 1 91 ? 5.131 -6.198 -22.363 1.00 95.88 91 ILE A O 1
ATOM 662 N N . ILE A 1 92 ? 6.115 -4.191 -22.505 1.00 95.69 92 ILE A N 1
ATOM 663 C CA . ILE A 1 92 ? 5.165 -3.510 -21.607 1.00 95.69 92 ILE A CA 1
ATOM 664 C C . ILE A 1 92 ? 3.721 -3.688 -22.094 1.00 95.69 92 ILE A C 1
ATOM 666 O O . ILE A 1 92 ? 2.826 -3.971 -21.303 1.00 95.69 92 ILE A O 1
ATOM 670 N N . GLN A 1 93 ? 3.472 -3.548 -23.397 1.00 95.06 93 GLN A N 1
ATOM 671 C CA . GLN A 1 93 ? 2.132 -3.738 -23.957 1.00 95.06 93 GLN A CA 1
ATOM 672 C C . GLN A 1 93 ? 1.626 -5.172 -23.793 1.00 95.06 93 GLN A C 1
ATOM 674 O O . GLN A 1 93 ? 0.444 -5.369 -23.502 1.00 95.06 93 GLN A O 1
ATOM 679 N N . LYS A 1 94 ? 2.509 -6.159 -23.974 1.00 95.06 94 LYS A N 1
ATOM 680 C CA . LYS A 1 94 ? 2.186 -7.569 -23.762 1.00 95.06 94 LYS A CA 1
ATOM 681 C C . LYS A 1 94 ? 1.835 -7.836 -22.299 1.00 95.06 94 LYS A C 1
ATOM 683 O O . LYS A 1 94 ? 0.801 -8.450 -22.058 1.00 95.06 94 LYS A O 1
ATOM 688 N N . GLU A 1 95 ? 2.629 -7.334 -21.357 1.00 95.25 95 GLU A N 1
ATOM 689 C CA . GLU A 1 95 ? 2.363 -7.490 -19.920 1.00 95.25 95 GLU A CA 1
ATOM 690 C C . GLU A 1 95 ? 1.045 -6.808 -19.522 1.00 95.25 95 GLU A C 1
ATOM 692 O O . GLU A 1 95 ? 0.193 -7.425 -18.896 1.00 95.25 95 GLU A O 1
ATOM 697 N N . ILE A 1 96 ? 0.776 -5.585 -19.995 1.00 92.12 96 ILE A N 1
ATOM 698 C CA . ILE A 1 96 ? -0.513 -4.910 -19.742 1.00 92.12 96 ILE A CA 1
ATOM 699 C C . ILE A 1 96 ? -1.697 -5.735 -20.267 1.00 92.12 96 ILE A C 1
ATOM 701 O O . ILE A 1 96 ? -2.752 -5.785 -19.631 1.00 92.12 96 ILE A O 1
ATOM 705 N N . ALA A 1 97 ? -1.565 -6.334 -21.453 1.00 92.38 97 ALA A N 1
ATOM 706 C CA . ALA A 1 97 ? -2.613 -7.176 -22.021 1.00 92.38 97 ALA A CA 1
ATOM 707 C C . ALA A 1 97 ? -2.794 -8.473 -21.219 1.00 92.38 97 ALA A C 1
ATOM 709 O O . ALA A 1 97 ? -3.932 -8.894 -21.008 1.00 92.38 97 ALA A O 1
ATOM 710 N N . HIS A 1 98 ? -1.689 -9.066 -20.759 1.00 91.94 98 HIS A N 1
ATOM 711 C CA . HIS A 1 98 ? -1.683 -10.242 -19.900 1.00 91.94 98 HIS A CA 1
ATOM 712 C C . HIS A 1 98 ? -2.450 -9.974 -18.600 1.00 91.94 98 HIS A C 1
ATOM 714 O O . HIS A 1 98 ? -3.491 -10.602 -18.385 1.00 91.94 98 HIS A O 1
ATOM 720 N N . GLU A 1 99 ? -2.037 -8.962 -17.833 1.00 89.38 99 GLU A N 1
ATOM 721 C CA . GLU A 1 99 ? -2.658 -8.591 -16.556 1.00 89.38 99 GLU A CA 1
ATOM 722 C C . GLU A 1 99 ? -4.151 -8.286 -16.712 1.00 89.38 99 GLU A C 1
ATOM 724 O O . GLU A 1 99 ? -4.986 -8.839 -16.006 1.00 89.38 99 GLU A O 1
ATOM 729 N N . LYS A 1 100 ? -4.546 -7.495 -17.718 1.00 88.06 100 LYS A N 1
ATOM 730 C CA . LYS A 1 100 ? -5.969 -7.168 -17.941 1.00 88.06 100 LYS A CA 1
ATOM 731 C C . LYS A 1 100 ? -6.848 -8.372 -18.271 1.00 88.06 100 LYS A C 1
ATOM 733 O O . LYS A 1 100 ? -8.060 -8.295 -18.089 1.00 88.06 100 LYS A O 1
ATOM 738 N N . SER A 1 101 ? -6.268 -9.424 -18.841 1.00 87.62 101 SER A N 1
ATOM 739 C CA . SER A 1 101 ? -7.013 -10.614 -19.261 1.00 87.62 101 SER A CA 1
ATOM 740 C C . SER A 1 101 ? -7.101 -11.683 -18.178 1.00 87.62 101 SER A C 1
ATOM 742 O O . SER A 1 101 ? -8.054 -12.459 -18.188 1.00 87.62 101 SER A O 1
ATOM 744 N N . GLN A 1 102 ? -6.122 -11.723 -17.272 1.00 85.38 102 GLN A N 1
ATOM 745 C CA . GLN A 1 102 ? -5.988 -12.779 -16.270 1.00 85.38 102 GLN A CA 1
ATOM 746 C C . GLN A 1 102 ? -6.160 -12.299 -14.830 1.00 85.38 102 GLN A C 1
ATOM 748 O O . GLN A 1 102 ? -6.218 -13.143 -13.943 1.00 85.38 102 GLN A O 1
ATOM 753 N N . TYR A 1 103 ? -6.261 -10.990 -14.582 1.00 81.56 103 TYR A N 1
ATOM 754 C CA . TYR A 1 103 ? -6.474 -10.476 -13.233 1.00 81.56 103 TYR A CA 1
ATOM 755 C C . TYR A 1 103 ? -7.757 -11.057 -12.621 1.00 81.56 103 TYR A C 1
ATOM 757 O O . TYR A 1 103 ? -8.863 -10.833 -13.122 1.00 81.56 103 TYR A O 1
ATOM 765 N N . GLU A 1 104 ? -7.592 -11.790 -11.524 1.00 81.19 104 GLU A N 1
ATOM 766 C CA . GLU A 1 104 ? -8.663 -12.310 -10.680 1.00 81.19 104 GLU A CA 1
ATOM 767 C C . GLU A 1 104 ? -8.454 -11.750 -9.269 1.00 81.19 104 GLU A C 1
ATOM 769 O O . GLU A 1 104 ? -7.360 -11.838 -8.714 1.00 81.19 104 GLU A O 1
ATOM 774 N N . GLU A 1 105 ? -9.497 -11.146 -8.700 1.00 77.69 105 GLU A N 1
ATOM 775 C CA . GLU A 1 105 ? -9.478 -10.681 -7.312 1.00 77.69 105 GLU A CA 1
ATOM 776 C C . GLU A 1 105 ? -9.320 -11.879 -6.360 1.00 77.69 105 GLU A C 1
ATOM 778 O O . GLU A 1 105 ? -9.923 -12.938 -6.567 1.00 77.69 105 GLU A O 1
ATOM 783 N N . ASP A 1 106 ? -8.524 -11.719 -5.300 1.00 83.75 106 ASP A N 1
ATOM 784 C CA . ASP A 1 106 ? -8.296 -12.791 -4.334 1.00 83.75 106 ASP A CA 1
ATOM 785 C C . ASP A 1 106 ? -9.600 -13.163 -3.605 1.00 83.75 106 ASP A C 1
ATOM 787 O O . ASP A 1 106 ? -10.218 -12.370 -2.883 1.00 83.75 106 ASP A O 1
ATOM 791 N N . LYS A 1 107 ? -10.007 -14.426 -3.763 1.00 88.69 107 LYS A N 1
ATOM 792 C CA . LYS A 1 107 ? -11.223 -14.991 -3.162 1.00 88.69 107 LYS A CA 1
ATOM 793 C C . LYS A 1 107 ? -11.215 -14.886 -1.643 1.00 88.69 107 LYS A C 1
ATOM 795 O O . LYS A 1 107 ? -12.273 -14.685 -1.046 1.00 88.69 107 LYS A O 1
ATOM 800 N N . GLN A 1 108 ? -10.050 -14.995 -1.009 1.00 87.12 108 GLN A N 1
ATOM 801 C CA . GLN A 1 108 ? -9.927 -14.889 0.442 1.00 87.12 108 GLN A CA 1
ATOM 802 C C . GLN A 1 108 ? -10.236 -13.472 0.929 1.00 87.12 108 GLN A C 1
ATOM 804 O O . GLN A 1 108 ? -10.905 -13.315 1.954 1.00 87.12 108 GLN A O 1
ATOM 809 N N . ILE A 1 109 ? -9.826 -12.448 0.175 1.00 86.50 109 ILE A N 1
ATOM 810 C CA . ILE A 1 109 ? -10.122 -11.044 0.489 1.00 86.50 109 ILE A CA 1
ATOM 811 C C . ILE A 1 109 ? -11.624 -10.784 0.337 1.00 86.50 109 ILE A C 1
ATOM 813 O O . ILE A 1 109 ? -12.255 -10.269 1.266 1.00 86.50 109 ILE A O 1
ATOM 817 N N . ALA A 1 110 ? -12.232 -11.221 -0.768 1.00 86.69 110 ALA A N 1
ATOM 818 C CA . ALA A 1 110 ? -13.673 -11.081 -0.986 1.00 86.69 110 ALA A CA 1
ATOM 819 C C . ALA A 1 110 ? -14.502 -11.780 0.115 1.00 86.69 110 ALA A C 1
ATOM 821 O O . ALA A 1 110 ? -15.479 -11.233 0.648 1.00 86.69 110 ALA A O 1
ATOM 822 N N . GLU A 1 111 ? -14.094 -12.983 0.524 1.00 91.31 111 GLU A N 1
ATOM 823 C CA . GLU A 1 111 ? -14.711 -13.690 1.646 1.00 91.31 111 GLU A CA 1
ATOM 824 C C . GLU A 1 111 ? -14.509 -12.967 2.983 1.00 91.31 111 GLU A C 1
ATOM 826 O O . GLU A 1 111 ? -15.439 -12.891 3.791 1.00 91.31 111 GLU A O 1
ATOM 831 N N . PHE A 1 112 ? -13.319 -12.427 3.240 1.00 91.19 112 PHE A N 1
ATOM 832 C CA . PHE A 1 112 ? -13.027 -11.693 4.467 1.00 91.19 112 PHE A CA 1
ATOM 833 C C . PHE A 1 112 ? -13.888 -10.430 4.588 1.00 91.19 112 PHE A C 1
ATOM 835 O O . PHE A 1 112 ? -14.494 -10.215 5.643 1.00 91.19 112 PHE A O 1
ATOM 842 N N . LEU A 1 113 ? -13.988 -9.637 3.517 1.00 91.75 113 LEU A N 1
ATOM 843 C CA . LEU A 1 113 ? -14.762 -8.391 3.473 1.00 91.75 113 LEU A CA 1
ATOM 844 C C . LEU A 1 113 ? -16.276 -8.628 3.549 1.00 91.75 113 LEU A C 1
ATOM 846 O O . LEU A 1 113 ? -17.005 -7.817 4.116 1.00 91.75 113 LEU A O 1
ATOM 850 N N . SER A 1 114 ? -16.771 -9.745 3.012 1.00 89.31 114 SER A N 1
ATOM 851 C CA . SER A 1 114 ? -18.196 -10.087 3.135 1.00 89.31 114 SER A CA 1
ATOM 852 C C . SER A 1 114 ? -18.570 -10.562 4.544 1.00 89.31 114 SER A C 1
ATOM 854 O O . SER A 1 114 ? -19.667 -10.266 5.022 1.00 89.31 114 SER A O 1
ATOM 856 N N . LYS A 1 115 ? -17.662 -11.267 5.234 1.00 92.81 115 LYS A N 1
ATOM 857 C CA . LYS A 1 115 ? -17.871 -11.772 6.605 1.00 92.81 115 LYS A CA 1
ATOM 858 C C . LYS A 1 115 ? -17.659 -10.700 7.673 1.00 92.81 115 LYS A C 1
ATOM 860 O O . LYS A 1 115 ? -18.318 -10.722 8.712 1.00 92.81 115 LYS A O 1
ATOM 865 N N . ASN A 1 116 ? -16.735 -9.775 7.441 1.00 84.44 116 ASN A N 1
ATOM 866 C CA . ASN A 1 116 ? -16.321 -8.777 8.415 1.00 84.44 116 ASN A CA 1
ATOM 867 C C . ASN A 1 116 ? -16.610 -7.391 7.844 1.00 84.44 116 ASN A C 1
ATOM 869 O O . ASN A 1 116 ? -16.163 -7.098 6.750 1.00 84.44 116 ASN A O 1
ATOM 873 N N . SER A 1 117 ? -17.311 -6.522 8.582 1.00 90.88 117 SER A N 1
ATOM 874 C CA . SER A 1 117 ? -17.763 -5.183 8.139 1.00 90.88 117 SER A CA 1
ATOM 875 C C . SER A 1 117 ? -16.647 -4.145 7.885 1.00 90.88 117 SER A C 1
ATOM 877 O O . SER A 1 117 ? -16.804 -2.967 8.208 1.00 90.88 117 SER A O 1
ATOM 879 N N . TRP A 1 118 ? -15.503 -4.579 7.368 1.00 95.19 118 TRP A N 1
ATOM 880 C CA . TRP A 1 118 ? -14.407 -3.755 6.892 1.00 95.19 118 TRP A CA 1
ATOM 881 C C . TRP A 1 118 ? -14.714 -3.200 5.504 1.00 95.19 118 TRP A C 1
ATOM 883 O O . TRP A 1 118 ? -15.398 -3.820 4.693 1.00 95.19 118 TRP A O 1
ATOM 893 N N . LYS A 1 119 ? -14.175 -2.017 5.231 1.00 94.38 119 LYS A N 1
ATOM 894 C CA . LYS A 1 119 ? -14.177 -1.381 3.916 1.00 94.38 119 LYS A CA 1
ATOM 895 C C . LYS A 1 119 ? -12.743 -1.329 3.415 1.00 94.38 119 LYS A C 1
ATOM 897 O O . LYS A 1 119 ? -11.918 -0.709 4.079 1.00 94.38 119 LYS A O 1
ATOM 902 N N . LEU A 1 120 ? -12.476 -1.964 2.279 1.00 93.31 120 LEU A N 1
ATOM 903 C CA . LEU A 1 120 ? -11.203 -1.875 1.568 1.00 93.31 120 LEU A CA 1
ATOM 904 C C . LEU A 1 120 ? -11.229 -0.668 0.627 1.00 93.31 120 LEU A C 1
ATOM 906 O O . LEU A 1 120 ? -12.212 -0.454 -0.085 1.00 93.31 120 LEU A O 1
ATOM 910 N N . GLN A 1 121 ? -10.171 0.134 0.655 1.00 92.62 121 GLN A N 1
ATOM 911 C CA . GLN A 1 121 ? -9.964 1.260 -0.238 1.00 92.62 121 GLN A CA 1
ATOM 912 C C . GLN A 1 121 ? -8.566 1.172 -0.848 1.00 92.62 121 GLN A C 1
ATOM 914 O O . GLN A 1 121 ? -7.564 1.242 -0.142 1.00 92.62 121 GLN A O 1
ATOM 919 N N . GLU A 1 122 ? -8.542 1.104 -2.173 1.00 89.75 122 GLU A N 1
ATOM 920 C CA . GLU A 1 122 ? -7.357 1.245 -3.010 1.00 89.75 122 GLU A CA 1
ATOM 921 C C . GLU A 1 122 ? -7.550 2.501 -3.861 1.00 89.75 122 GLU A C 1
ATOM 923 O O . GLU A 1 122 ? -8.647 2.755 -4.374 1.00 89.75 122 GLU A O 1
ATOM 928 N N . LYS A 1 123 ? -6.522 3.344 -3.948 1.00 85.94 123 LYS A N 1
ATOM 929 C CA . LYS A 1 123 ? -6.576 4.590 -4.717 1.00 85.94 123 LYS A CA 1
ATOM 930 C C . LYS A 1 123 ? -5.589 4.517 -5.868 1.00 85.94 123 LYS A C 1
ATOM 932 O O . LYS A 1 123 ? -4.445 4.114 -5.692 1.00 85.94 123 LYS A O 1
ATOM 937 N N . ASP A 1 124 ? -6.018 4.998 -7.029 1.00 86.38 124 ASP A N 1
ATOM 938 C CA . ASP A 1 124 ? -5.143 5.110 -8.191 1.00 86.38 124 ASP A CA 1
ATOM 939 C C . ASP A 1 124 ? -3.929 5.990 -7.868 1.00 86.38 124 ASP A C 1
ATOM 941 O O . ASP A 1 124 ? -4.078 7.154 -7.484 1.00 86.38 124 ASP A O 1
ATOM 945 N N . ASN A 1 125 ? -2.730 5.470 -8.140 1.00 81.75 125 ASN A N 1
ATOM 946 C CA . ASN A 1 125 ? -1.439 6.117 -7.865 1.00 81.75 125 ASN A CA 1
ATOM 947 C C . ASN A 1 125 ? -1.103 6.269 -6.371 1.00 81.75 125 ASN A C 1
ATOM 949 O O . ASN A 1 125 ? -0.255 7.093 -6.024 1.00 81.75 125 ASN A O 1
ATOM 953 N N . ASP A 1 126 ? -1.747 5.491 -5.502 1.00 85.31 126 ASP A N 1
ATOM 954 C CA . ASP A 1 126 ? -1.367 5.347 -4.100 1.00 85.31 126 ASP A CA 1
ATOM 955 C C . ASP A 1 126 ? -0.692 3.984 -3.894 1.00 85.31 126 ASP A C 1
ATOM 957 O O . ASP A 1 126 ? -1.027 3.004 -4.557 1.00 85.31 126 ASP A O 1
ATOM 961 N N . VAL A 1 127 ? 0.294 3.938 -3.004 1.00 84.81 127 VAL A N 1
ATOM 962 C CA . VAL A 1 127 ? 1.015 2.701 -2.642 1.00 84.81 127 VAL A CA 1
ATOM 963 C C . VAL A 1 127 ? 0.456 2.073 -1.368 1.00 84.81 127 VAL A C 1
ATOM 965 O O . VAL A 1 127 ? 0.946 1.039 -0.916 1.00 84.81 127 VAL A O 1
ATOM 968 N N . LEU A 1 128 ? -0.537 2.729 -0.766 1.00 88.25 128 LEU A N 1
ATOM 969 C CA . LEU A 1 128 ? -1.200 2.277 0.441 1.00 88.25 128 LEU A CA 1
ATOM 970 C C . LEU A 1 128 ? -2.522 1.592 0.113 1.00 88.25 128 LEU A C 1
ATOM 972 O O . LEU A 1 128 ? -3.335 2.089 -0.672 1.00 88.25 128 LEU A O 1
ATOM 976 N N . VAL A 1 129 ? -2.757 0.483 0.804 1.00 91.25 129 VAL A N 1
ATOM 977 C CA . VAL A 1 129 ? -4.046 -0.205 0.833 1.00 91.25 129 VAL A CA 1
ATOM 978 C C . VAL A 1 129 ? -4.675 0.024 2.200 1.00 91.25 129 VAL A C 1
ATOM 980 O O . VAL A 1 129 ? -4.074 -0.294 3.228 1.00 91.25 129 VAL A O 1
ATOM 983 N N . THR A 1 130 ? -5.890 0.574 2.231 1.00 94.31 130 THR A N 1
ATOM 984 C CA . THR A 1 130 ? -6.543 0.986 3.479 1.00 94.31 130 THR A CA 1
ATOM 985 C C . THR A 1 130 ? -7.757 0.114 3.794 1.00 94.31 130 THR A C 1
ATOM 987 O O . THR A 1 130 ? -8.726 0.084 3.038 1.00 94.31 130 THR A O 1
ATOM 990 N N . LEU A 1 131 ? -7.768 -0.526 4.964 1.00 95.81 131 LEU A N 1
ATOM 991 C CA . LEU A 1 131 ? -8.958 -1.128 5.568 1.00 95.81 131 LEU A CA 1
ATOM 992 C C . LEU A 1 131 ? -9.542 -0.188 6.624 1.00 95.81 131 LEU A C 1
ATOM 994 O O . LEU A 1 131 ? -8.831 0.308 7.490 1.00 95.81 131 LEU A O 1
ATOM 998 N N . THR A 1 132 ? -10.851 0.045 6.602 1.00 96.00 132 THR A N 1
ATOM 999 C CA . THR A 1 132 ? -11.535 0.866 7.615 1.00 96.00 132 THR A CA 1
ATOM 1000 C C . THR A 1 132 ? -12.743 0.151 8.197 1.00 96.00 132 THR A C 1
ATOM 1002 O O . THR A 1 132 ? -13.540 -0.435 7.463 1.00 96.00 132 THR A O 1
ATOM 1005 N N . LYS A 1 133 ? -12.928 0.248 9.5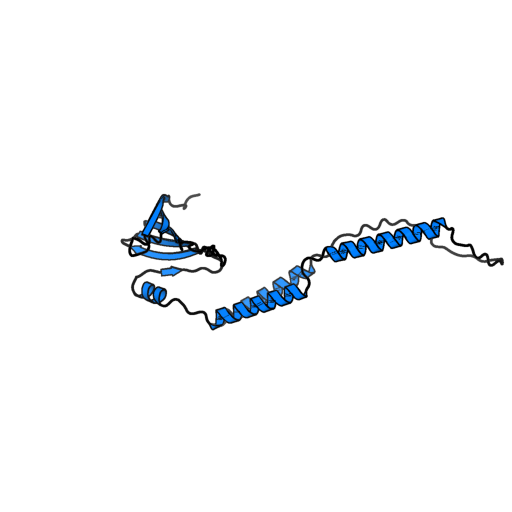13 1.00 95.62 133 LYS A N 1
ATOM 1006 C CA . LYS A 1 133 ? -14.124 -0.226 10.216 1.00 95.62 133 LYS A CA 1
ATOM 1007 C C . LYS A 1 133 ? -14.449 0.686 11.393 1.00 95.62 133 LYS A C 1
ATOM 1009 O O . LYS A 1 133 ? -13.566 1.296 11.984 1.00 95.62 133 LYS A O 1
ATOM 1014 N N . GLU A 1 134 ? -15.726 0.765 11.743 1.00 94.50 134 GLU A N 1
ATOM 1015 C CA . GLU A 1 134 ? -16.171 1.418 12.971 1.00 94.50 134 GLU A CA 1
ATOM 1016 C C . GLU A 1 134 ? -16.383 0.375 14.075 1.00 94.50 134 GLU A C 1
ATOM 1018 O O . GLU A 1 134 ? -17.031 -0.653 13.856 1.00 94.50 134 GLU A O 1
ATOM 1023 N N . VAL A 1 135 ? -15.808 0.625 15.252 1.00 93.25 135 VAL A N 1
ATOM 1024 C CA . VAL A 1 135 ? -15.932 -0.227 16.442 1.00 93.25 135 VAL A CA 1
ATOM 1025 C C . VAL A 1 135 ? -16.173 0.683 17.642 1.00 93.25 135 VAL A C 1
ATOM 1027 O O . VAL A 1 135 ? -15.364 1.565 17.915 1.00 93.25 135 VAL A O 1
ATOM 1030 N N . ASP A 1 136 ? -17.300 0.506 18.333 1.00 92.38 136 ASP A N 1
ATOM 1031 C CA . ASP A 1 136 ? -17.677 1.278 19.529 1.00 92.38 136 ASP A CA 1
ATOM 1032 C C . ASP A 1 136 ? -17.593 2.810 19.353 1.00 92.38 136 ASP A C 1
ATOM 1034 O O . ASP A 1 136 ? -17.115 3.537 20.227 1.00 92.38 136 ASP A O 1
ATOM 1038 N N . GLY A 1 137 ? -18.031 3.314 18.192 1.00 90.50 137 GLY A N 1
ATOM 1039 C CA . GLY A 1 137 ? -18.003 4.746 17.860 1.00 90.50 137 GLY A CA 1
ATOM 1040 C C . GLY A 1 137 ? -16.600 5.309 17.603 1.00 90.50 137 GLY A C 1
ATOM 1041 O O . GLY A 1 137 ? -16.407 6.527 17.618 1.00 90.50 137 GLY A O 1
ATOM 1042 N N . ARG A 1 138 ? -15.605 4.437 17.402 1.00 93.62 138 ARG A N 1
ATOM 1043 C CA . ARG A 1 138 ? -14.244 4.793 16.992 1.00 93.62 138 ARG A CA 1
ATOM 1044 C C . ARG A 1 138 ? -13.980 4.291 15.587 1.00 93.62 138 ARG A C 1
ATOM 1046 O O . ARG A 1 138 ? -14.363 3.174 15.229 1.00 93.62 138 ARG A O 1
ATOM 1053 N N . LYS A 1 139 ? -13.283 5.104 14.806 1.00 95.06 139 LYS A N 1
ATOM 1054 C CA . LYS A 1 139 ? -12.819 4.719 13.479 1.00 95.06 139 LYS A CA 1
ATOM 1055 C C . LYS A 1 139 ? -11.492 3.983 13.631 1.00 95.06 139 LYS A C 1
ATOM 1057 O O . LYS A 1 139 ? -10.532 4.551 14.146 1.00 95.06 139 LYS A O 1
ATOM 1062 N N . VAL A 1 140 ? -11.457 2.731 13.191 1.00 96.69 140 VAL A N 1
ATOM 1063 C CA . VAL A 1 140 ? -10.238 1.930 13.083 1.00 96.69 140 VAL A CA 1
ATOM 1064 C C . VAL A 1 140 ? -9.817 1.912 11.621 1.00 96.69 140 VAL A C 1
ATOM 1066 O O . VAL A 1 140 ? -10.601 1.496 10.763 1.00 96.69 140 VAL A O 1
ATOM 1069 N N . THR A 1 141 ? -8.596 2.355 11.348 1.00 96.00 141 THR A N 1
ATOM 1070 C CA . THR A 1 141 ? -7.984 2.347 10.017 1.00 96.00 141 THR A CA 1
ATOM 1071 C C . THR A 1 141 ? -6.742 1.468 10.069 1.00 96.00 141 THR A C 1
ATOM 1073 O O . THR A 1 141 ? -5.942 1.608 10.988 1.00 96.00 141 THR A O 1
ATOM 1076 N N . VAL A 1 142 ? -6.582 0.561 9.114 1.00 95.62 142 VAL A N 1
ATOM 1077 C CA . VAL A 1 142 ? -5.360 -0.222 8.926 1.00 95.62 142 VAL A CA 1
ATOM 1078 C C . VAL A 1 142 ? -4.810 0.118 7.552 1.00 95.62 142 VAL A C 1
ATOM 1080 O O . VAL A 1 142 ? -5.534 -0.023 6.568 1.00 95.62 142 VAL A O 1
ATOM 1083 N N . GLU A 1 143 ? -3.573 0.593 7.479 1.00 94.75 143 GLU A N 1
ATOM 1084 C CA . GLU A 1 143 ? -2.928 0.964 6.217 1.00 94.75 143 GLU A CA 1
ATOM 1085 C C . GLU A 1 143 ? -1.719 0.065 5.987 1.00 94.75 143 GLU A C 1
ATOM 1087 O O . GLU A 1 143 ? -0.765 0.087 6.764 1.00 94.75 143 GLU A O 1
ATOM 1092 N N . PHE A 1 144 ? -1.773 -0.735 4.927 1.00 91.12 144 PHE A N 1
ATOM 1093 C CA . PHE A 1 144 ? -0.672 -1.591 4.502 1.00 91.12 144 PHE A CA 1
ATOM 1094 C C . PHE A 1 144 ? 0.168 -0.854 3.470 1.00 91.12 144 PHE A C 1
ATOM 1096 O O . PHE A 1 144 ? -0.375 -0.278 2.524 1.00 91.12 144 PHE A O 1
ATOM 1103 N N . SER A 1 145 ? 1.488 -0.899 3.637 1.00 83.94 145 SER A N 1
ATOM 1104 C CA . SER A 1 145 ? 2.414 -0.450 2.602 1.00 83.94 145 SER A CA 1
ATOM 1105 C C . SER A 1 145 ? 2.619 -1.575 1.594 1.00 83.94 145 SER A C 1
ATOM 1107 O O . SER A 1 145 ? 3.047 -2.667 1.974 1.00 83.94 145 SER A O 1
ATOM 1109 N N . CYS A 1 146 ? 2.354 -1.326 0.311 1.00 69.38 146 CYS A N 1
ATOM 1110 C CA . CYS A 1 146 ? 2.759 -2.242 -0.751 1.00 69.38 146 CYS A CA 1
ATOM 1111 C C . CYS A 1 146 ? 4.283 -2.175 -0.916 1.00 69.38 146 CYS A C 1
ATOM 1113 O O . CYS A 1 146 ? 4.806 -1.404 -1.722 1.00 69.38 146 CYS A O 1
ATOM 1115 N N . MET A 1 147 ? 5.017 -2.963 -0.134 1.00 66.44 147 MET A N 1
ATOM 1116 C CA . MET A 1 147 ? 6.441 -3.170 -0.379 1.00 66.44 147 MET A CA 1
ATOM 1117 C C . MET A 1 147 ? 6.598 -4.141 -1.548 1.00 66.44 147 MET A C 1
ATOM 1119 O O . MET A 1 147 ? 5.925 -5.169 -1.600 1.00 66.44 147 MET A O 1
ATOM 1123 N N . GLN A 1 148 ? 7.490 -3.831 -2.491 1.00 57.97 148 GLN A N 1
ATOM 1124 C CA . GLN A 1 148 ? 7.934 -4.857 -3.429 1.00 57.97 148 GLN A CA 1
ATOM 1125 C C . GLN A 1 148 ? 8.717 -5.908 -2.639 1.00 57.97 148 GLN A C 1
ATOM 1127 O O . GLN A 1 148 ? 9.616 -5.522 -1.885 1.00 57.97 148 GLN A O 1
ATOM 1132 N N . PRO A 1 149 ? 8.425 -7.209 -2.808 1.00 56.06 149 PRO A N 1
ATOM 1133 C CA . PRO A 1 149 ? 9.244 -8.242 -2.203 1.00 56.06 149 PRO A CA 1
ATOM 1134 C C . PRO A 1 149 ? 10.674 -8.075 -2.717 1.00 56.06 149 PRO A C 1
ATOM 1136 O O . PRO A 1 149 ? 10.931 -8.071 -3.923 1.00 56.06 149 PRO A O 1
ATOM 1139 N N . SER A 1 150 ? 11.614 -7.883 -1.800 1.00 55.12 150 SER A N 1
ATOM 1140 C CA . SER A 1 150 ? 13.029 -7.729 -2.113 1.00 55.12 150 SER A CA 1
ATOM 1141 C C . SER A 1 150 ? 13.654 -9.097 -2.379 1.00 55.12 150 SER A C 1
ATOM 1143 O O . SER A 1 150 ? 14.500 -9.518 -1.612 1.00 55.12 150 SER A O 1
ATOM 1145 N N . GLY A 1 151 ? 13.217 -9.825 -3.409 1.00 52.94 151 GLY A N 1
ATOM 1146 C CA . GLY A 1 151 ? 13.716 -11.172 -3.706 1.00 52.94 151 GLY A CA 1
ATOM 1147 C C . GLY A 1 151 ? 14.193 -11.301 -5.147 1.00 52.94 151 GLY A C 1
ATOM 1148 O O . GLY A 1 151 ? 13.381 -11.418 -6.060 1.00 52.94 151 GLY A O 1
ATOM 1149 N N . GLY A 1 152 ? 15.513 -11.278 -5.350 1.00 49.03 152 GLY A N 1
ATOM 1150 C CA . GLY A 1 152 ? 16.143 -11.854 -6.541 1.00 49.03 152 GLY A CA 1
ATOM 1151 C C . GLY A 1 152 ? 16.242 -13.374 -6.386 1.00 49.03 152 GLY A C 1
ATOM 1152 O O . GLY A 1 152 ? 16.299 -13.866 -5.264 1.00 49.03 152 GLY A O 1
ATOM 1153 N N . GLU A 1 153 ? 16.268 -14.106 -7.500 1.00 51.69 153 GLU A N 1
ATOM 1154 C CA . GLU A 1 153 ? 16.122 -15.574 -7.605 1.00 51.69 153 GLU A CA 1
ATOM 1155 C C . GLU A 1 153 ? 17.160 -16.436 -6.830 1.00 51.69 153 GLU A C 1
ATOM 1157 O O . GLU A 1 153 ? 17.149 -17.656 -6.969 1.00 51.69 153 GLU A O 1
ATOM 1162 N N . GLU A 1 154 ? 18.031 -15.858 -5.992 1.00 52.62 154 GLU A N 1
ATOM 1163 C CA . GLU A 1 154 ? 19.115 -16.568 -5.287 1.00 52.62 154 GLU A CA 1
ATOM 1164 C C . GLU A 1 154 ? 19.222 -16.311 -3.765 1.00 52.62 154 GLU A C 1
ATOM 1166 O O . GLU A 1 154 ? 20.166 -16.804 -3.148 1.00 52.62 154 GLU A O 1
ATOM 1171 N N . GLU A 1 155 ? 18.284 -15.611 -3.112 1.00 49.53 155 GLU A N 1
ATOM 1172 C CA . GLU A 1 155 ? 18.248 -15.565 -1.634 1.00 49.53 155 GLU A CA 1
ATOM 1173 C C . GLU A 1 155 ? 17.187 -16.520 -1.070 1.00 49.53 155 GLU A C 1
ATOM 1175 O O . GLU A 1 155 ? 15.997 -16.211 -0.999 1.00 49.53 155 GLU A O 1
ATOM 1180 N N . GLU A 1 156 ? 17.638 -17.705 -0.646 1.00 45.94 156 GLU A N 1
ATOM 1181 C CA . GLU A 1 156 ? 16.863 -18.577 0.235 1.00 45.94 156 GLU A CA 1
ATOM 1182 C C . GLU A 1 156 ? 16.490 -17.810 1.516 1.00 45.94 156 GLU A C 1
ATOM 1184 O O . GLU A 1 156 ? 17.354 -17.441 2.311 1.00 45.94 156 GLU A O 1
ATOM 1189 N N . GLY A 1 157 ? 15.188 -17.613 1.738 1.00 51.12 157 GLY A N 1
ATOM 1190 C CA . GLY A 1 157 ? 14.650 -17.309 3.065 1.00 51.12 157 GLY A CA 1
ATOM 1191 C C . GLY A 1 157 ? 14.437 -15.837 3.413 1.00 51.12 157 GLY A C 1
ATOM 1192 O O . GLY A 1 157 ? 14.468 -15.503 4.597 1.00 51.12 157 GLY A O 1
ATOM 1193 N N . LEU A 1 158 ? 14.165 -14.952 2.448 1.00 52.16 158 LEU A N 1
ATOM 1194 C CA . LEU A 1 158 ? 13.569 -13.660 2.798 1.00 52.16 158 LEU A CA 1
ATOM 1195 C C . LEU A 1 158 ? 12.161 -13.881 3.348 1.00 52.16 158 LEU A C 1
ATOM 1197 O O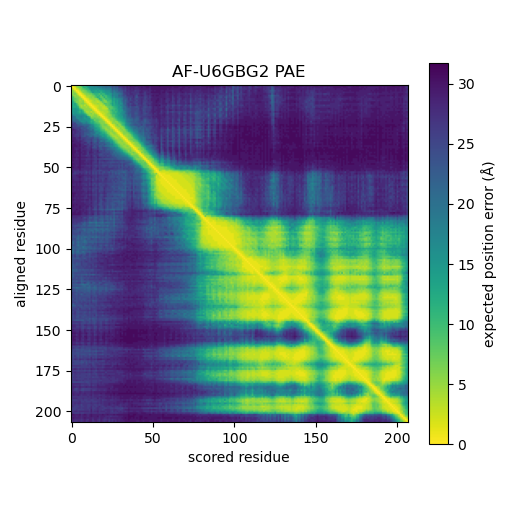 . LEU A 1 158 ? 11.204 -14.159 2.629 1.00 52.16 158 LEU A O 1
ATOM 1201 N N . GLN A 1 159 ? 12.080 -13.793 4.669 1.00 59.31 159 GLN A N 1
ATOM 1202 C CA . GLN A 1 159 ? 10.855 -13.871 5.435 1.00 59.31 159 GLN A CA 1
ATOM 1203 C C . GLN A 1 159 ? 9.913 -12.753 4.981 1.00 59.31 159 GLN A C 1
ATOM 1205 O O . GLN A 1 159 ? 10.251 -11.574 5.069 1.00 59.31 159 GLN A O 1
ATOM 1210 N N . GLU A 1 160 ? 8.742 -13.128 4.470 1.00 67.81 160 GLU A N 1
ATOM 1211 C CA . GLU A 1 160 ? 7.749 -12.178 3.978 1.00 67.81 160 GLU A CA 1
ATOM 1212 C C . GLU A 1 160 ? 7.114 -11.444 5.169 1.00 67.81 160 GLU A C 1
ATOM 1214 O O . GLU A 1 160 ? 6.180 -11.920 5.816 1.00 67.81 160 GLU A O 1
ATOM 1219 N N . THR A 1 161 ? 7.695 -10.298 5.518 1.00 77.44 161 THR A N 1
ATOM 1220 C CA . THR A 1 161 ? 7.187 -9.390 6.547 1.00 77.44 161 THR A CA 1
ATOM 1221 C C . THR A 1 161 ? 6.427 -8.249 5.887 1.00 77.44 161 THR A C 1
ATOM 1223 O O . THR A 1 161 ? 6.923 -7.638 4.942 1.00 77.44 161 THR A O 1
ATOM 1226 N N . ALA A 1 162 ? 5.250 -7.923 6.409 1.00 83.88 162 ALA A N 1
ATOM 1227 C CA . ALA A 1 162 ? 4.450 -6.793 5.968 1.00 83.88 162 ALA A CA 1
ATOM 1228 C C . ALA A 1 162 ? 4.444 -5.712 7.049 1.00 83.88 162 ALA A C 1
ATOM 1230 O O . ALA A 1 162 ? 4.073 -5.983 8.192 1.00 83.88 162 ALA A O 1
ATOM 1231 N N . ASP A 1 163 ? 4.802 -4.488 6.669 1.00 88.56 163 ASP A N 1
ATOM 1232 C CA . ASP A 1 163 ? 4.660 -3.311 7.522 1.00 88.56 163 ASP A CA 1
ATOM 1233 C C . ASP A 1 163 ? 3.294 -2.657 7.305 1.00 88.56 163 ASP A C 1
ATOM 1235 O O . ASP A 1 163 ? 2.830 -2.465 6.173 1.00 88.56 163 ASP A O 1
ATOM 1239 N N . PHE A 1 164 ? 2.651 -2.280 8.405 1.00 92.94 164 PHE A N 1
ATOM 1240 C CA . PHE A 1 164 ? 1.349 -1.631 8.383 1.00 92.94 164 PHE A CA 1
ATOM 1241 C C . PHE A 1 164 ? 1.165 -0.714 9.586 1.00 92.94 164 PHE A C 1
ATOM 1243 O O . PHE A 1 164 ? 1.808 -0.860 10.627 1.00 92.94 164 PHE A O 1
ATOM 1250 N N . THR A 1 165 ? 0.257 0.243 9.464 1.00 94.88 165 THR A N 1
ATOM 1251 C CA . THR A 1 165 ? -0.144 1.090 10.584 1.00 94.88 165 THR A CA 1
ATOM 1252 C C . THR A 1 165 ? -1.571 0.781 10.999 1.00 94.88 165 THR A C 1
ATOM 1254 O O . THR A 1 165 ? -2.405 0.390 10.184 1.00 94.88 165 THR A O 1
ATOM 1257 N N . VAL A 1 166 ? -1.864 0.956 12.285 1.00 95.88 166 VAL A N 1
ATOM 1258 C CA . VAL A 1 166 ? -3.231 0.908 12.809 1.00 95.88 166 VAL A CA 1
ATOM 1259 C C . VAL A 1 166 ? -3.536 2.248 13.456 1.00 95.88 166 VAL A C 1
ATOM 1261 O O . VAL A 1 166 ? -2.904 2.607 14.448 1.00 95.88 166 VAL A O 1
ATOM 1264 N N . SER A 1 167 ? -4.504 2.990 12.924 1.00 95.69 167 SER A N 1
ATOM 1265 C CA . SER A 1 167 ? -5.032 4.198 13.555 1.00 95.69 167 SER A CA 1
ATOM 1266 C C . SER A 1 167 ? -6.360 3.905 14.249 1.00 95.69 167 SER A C 1
ATOM 1268 O O . SER A 1 167 ? -7.232 3.221 13.711 1.00 95.69 167 SER A O 1
ATOM 1270 N N . ILE A 1 168 ? -6.514 4.406 15.474 1.00 96.00 168 ILE A N 1
ATOM 1271 C CA . ILE A 1 168 ? -7.769 4.369 16.226 1.00 96.00 168 ILE A CA 1
ATOM 1272 C C . ILE A 1 168 ? -8.123 5.799 16.592 1.00 96.00 168 ILE A C 1
ATOM 1274 O O . ILE A 1 168 ? -7.493 6.394 17.466 1.00 96.00 168 ILE A O 1
ATOM 1278 N N . GLU A 1 169 ? -9.152 6.332 15.949 1.00 95.06 169 GLU A N 1
ATOM 1279 C CA . GLU A 1 169 ? -9.587 7.718 16.093 1.00 95.06 169 GLU A CA 1
ATOM 1280 C C . GLU A 1 169 ? -10.951 7.790 16.779 1.00 95.06 169 GLU A C 1
ATOM 1282 O O . GLU A 1 169 ? -11.875 7.025 16.481 1.00 95.06 169 GLU A O 1
ATOM 1287 N N . ASN A 1 170 ? -11.090 8.730 17.710 1.00 92.25 170 ASN A N 1
ATOM 1288 C CA . ASN A 1 170 ? -12.387 9.100 18.260 1.00 92.25 170 ASN A CA 1
ATOM 1289 C C . ASN A 1 170 ? -13.107 10.110 17.345 1.00 92.25 170 ASN A C 1
ATOM 1291 O O . ASN A 1 170 ? -12.531 10.667 16.412 1.00 92.25 170 ASN A O 1
ATOM 1295 N N . ALA A 1 171 ? -14.367 10.415 17.662 1.00 87.38 171 ALA A N 1
ATOM 1296 C CA . ALA A 1 171 ? -15.159 11.400 16.920 1.00 87.38 171 ALA A CA 1
ATOM 1297 C C . ALA A 1 171 ? -14.562 12.827 16.910 1.00 87.38 171 ALA A C 1
ATOM 1299 O O . ALA A 1 171 ? -14.947 13.646 16.081 1.00 87.38 171 ALA A O 1
ATOM 1300 N N . GLN A 1 172 ? -13.640 13.141 17.825 1.00 85.12 172 GLN A N 1
A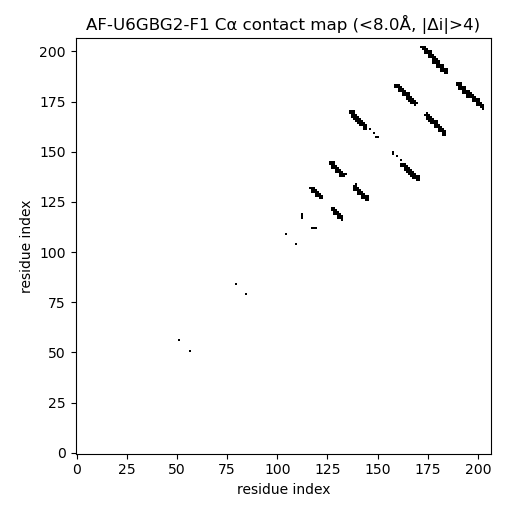TOM 1301 C CA . GLN A 1 172 ? -12.959 14.438 17.914 1.00 85.12 172 GLN A CA 1
ATOM 1302 C C . GLN A 1 172 ? -11.672 14.490 17.071 1.00 85.12 172 GLN A C 1
ATOM 1304 O O . GLN A 1 172 ? -11.002 15.524 17.063 1.00 85.12 172 GLN A O 1
ATOM 1309 N N . GLY A 1 173 ? -11.320 13.402 16.375 1.00 83.56 173 GLY A N 1
ATOM 1310 C CA . GLY A 1 173 ? -10.134 13.294 15.523 1.00 83.56 173 GLY A CA 1
ATOM 1311 C C . GLY A 1 173 ? -8.817 13.129 16.284 1.00 83.56 173 GLY A C 1
ATOM 1312 O O . GLY A 1 173 ? -7.755 13.263 15.685 1.00 83.56 173 GLY A O 1
ATOM 1313 N N . SER A 1 174 ? -8.860 12.868 17.595 1.00 91.62 174 SER A N 1
ATOM 1314 C CA . SER A 1 174 ? -7.683 12.436 18.351 1.00 91.62 174 SER A CA 1
ATOM 1315 C C . SER A 1 174 ? -7.656 10.918 18.482 1.00 91.62 174 SER A C 1
ATOM 1317 O O . SER A 1 174 ? -8.699 10.253 18.479 1.00 91.62 174 SER A O 1
ATOM 1319 N N . GLY A 1 175 ? -6.460 10.350 18.578 1.00 93.56 175 GLY A N 1
ATOM 1320 C CA . GLY A 1 175 ? -6.319 8.914 18.451 1.00 93.56 175 GLY A CA 1
ATOM 1321 C C . GLY A 1 175 ? -4.957 8.357 18.810 1.00 93.56 175 GLY A C 1
ATOM 1322 O O . GLY A 1 175 ? -4.069 9.043 19.317 1.00 93.56 175 GLY A O 1
ATOM 1323 N N . LEU A 1 176 ? -4.828 7.061 18.564 1.00 95.12 176 LEU A N 1
ATOM 1324 C CA . LEU A 1 176 ? -3.577 6.326 18.656 1.00 95.12 176 LEU A CA 1
ATOM 1325 C C . LEU A 1 176 ? -3.195 5.838 17.267 1.00 95.12 176 LEU A C 1
ATOM 1327 O O . LEU A 1 176 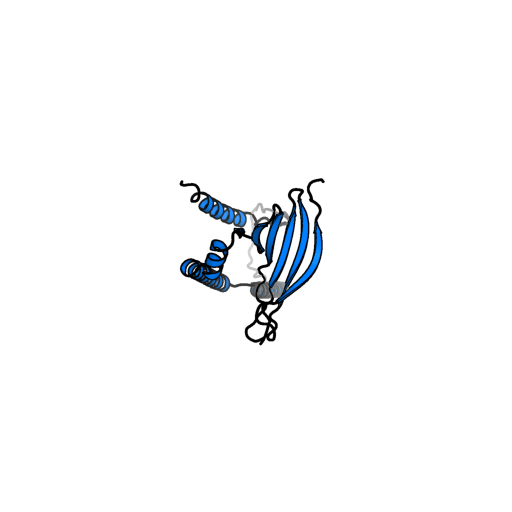? -4.059 5.403 16.508 1.00 95.12 176 LEU A O 1
ATOM 1331 N N . LEU A 1 177 ? -1.905 5.890 16.970 1.00 95.31 177 LEU A N 1
ATOM 1332 C CA . LEU A 1 177 ? -1.300 5.317 15.783 1.00 95.31 177 LEU A CA 1
ATOM 1333 C C . LEU A 1 177 ? -0.274 4.279 16.227 1.00 95.31 177 LEU A C 1
ATOM 1335 O O . LEU A 1 177 ? 0.674 4.600 16.946 1.00 95.31 177 LEU A O 1
ATOM 1339 N N . PHE A 1 178 ? -0.476 3.041 15.807 1.00 95.88 178 PHE A N 1
ATOM 1340 C CA . PHE A 1 178 ? 0.433 1.930 16.038 1.00 95.88 178 PHE A CA 1
ATOM 1341 C C . PHE A 1 178 ? 1.203 1.657 14.752 1.00 95.88 178 PHE A C 1
ATOM 1343 O O . PHE A 1 178 ? 0.600 1.562 13.685 1.00 95.88 178 PHE A O 1
ATOM 1350 N N . TYR A 1 179 ? 2.519 1.529 14.866 1.00 94.19 179 TYR A N 1
ATOM 1351 C CA . TYR A 1 179 ? 3.386 1.062 13.792 1.00 94.19 179 TYR A CA 1
ATOM 1352 C C . TYR A 1 179 ? 3.637 -0.422 14.014 1.00 94.19 179 TYR A C 1
ATOM 1354 O O . TYR A 1 179 ? 4.190 -0.804 15.051 1.00 94.19 179 TYR A O 1
ATOM 1362 N N . CYS A 1 180 ? 3.194 -1.238 13.068 1.00 92.81 180 CYS A N 1
ATOM 1363 C CA . CYS A 1 180 ? 3.140 -2.680 13.203 1.00 92.81 180 CYS A CA 1
ATOM 1364 C C . CYS A 1 180 ? 3.887 -3.367 12.060 1.00 92.81 180 CYS A C 1
ATOM 1366 O O . CYS A 1 180 ? 3.984 -2.832 10.957 1.00 92.81 180 CYS A O 1
ATOM 1368 N N . SER A 1 181 ? 4.356 -4.579 12.324 1.00 89.62 181 SER A N 1
ATOM 1369 C CA . SER A 1 181 ? 4.869 -5.480 11.300 1.00 89.62 181 SER A CA 1
ATOM 1370 C C . SER A 1 181 ? 4.385 -6.906 11.544 1.00 89.62 181 SER A C 1
ATOM 1372 O O . SER A 1 181 ? 3.993 -7.259 12.663 1.00 89.62 181 SER A O 1
ATOM 1374 N N . THR A 1 182 ? 4.372 -7.731 10.502 1.00 86.75 182 THR A N 1
ATOM 1375 C CA . THR A 1 182 ? 4.212 -9.181 10.653 1.00 86.75 182 THR A CA 1
ATOM 1376 C C . THR A 1 182 ? 5.574 -9.852 10.800 1.00 86.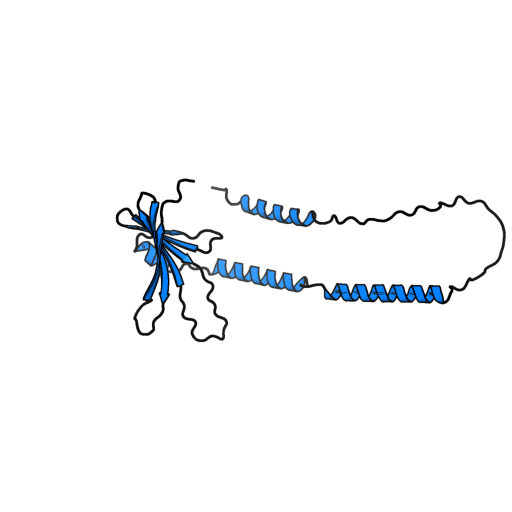75 182 THR A C 1
ATOM 1378 O O . THR A 1 182 ? 6.565 -9.414 10.217 1.00 86.75 182 THR A O 1
ATOM 1381 N N . SER A 1 183 ? 5.627 -10.935 11.568 1.00 79.06 183 SER A N 1
ATOM 1382 C CA . SER A 1 183 ? 6.743 -11.876 11.575 1.00 79.06 183 SER A CA 1
ATOM 1383 C C . SER A 1 183 ? 6.229 -13.298 11.368 1.00 79.06 183 SER A C 1
ATOM 1385 O O . SER A 1 183 ? 5.139 -13.665 11.817 1.00 79.06 183 SER A O 1
ATOM 1387 N N . SER A 1 184 ? 7.019 -14.098 10.661 1.00 68.38 184 SER A N 1
ATOM 1388 C CA . SER A 1 184 ? 6.690 -15.488 10.327 1.00 68.38 184 SER A CA 1
ATOM 1389 C C . SER A 1 184 ? 7.567 -16.414 11.161 1.00 68.38 184 SER A C 1
ATOM 1391 O O . SER A 1 184 ? 8.574 -16.911 10.671 1.00 68.38 184 SER A O 1
ATOM 1393 N N . ASP A 1 185 ? 7.277 -16.546 12.450 1.00 67.38 185 ASP A N 1
ATOM 1394 C CA . ASP A 1 185 ? 8.033 -17.454 13.314 1.00 67.38 185 ASP A CA 1
ATOM 1395 C C . ASP A 1 185 ? 7.595 -18.903 13.042 1.00 67.38 185 ASP A C 1
ATOM 1397 O O . ASP A 1 185 ? 6.419 -19.227 13.209 1.00 67.38 185 ASP A O 1
ATOM 1401 N N . GLU A 1 186 ? 8.518 -19.766 12.605 1.00 61.59 186 GLU A N 1
ATOM 1402 C CA . GLU A 1 186 ? 8.241 -21.178 12.276 1.00 61.59 186 GLU A CA 1
ATOM 1403 C C . GLU A 1 186 ? 7.706 -21.965 13.487 1.00 61.59 186 GLU A C 1
ATOM 1405 O O . GLU A 1 186 ? 6.971 -22.941 13.321 1.00 61.59 186 GLU A O 1
ATOM 1410 N N . ASP A 1 187 ? 8.011 -21.510 14.707 1.00 68.38 187 ASP A N 1
ATOM 1411 C CA . ASP A 1 187 ? 7.593 -22.159 15.953 1.00 68.38 187 ASP A CA 1
ATOM 1412 C C . ASP A 1 187 ? 6.211 -21.692 16.459 1.00 68.38 187 ASP A C 1
ATOM 1414 O O . ASP A 1 187 ? 5.660 -22.279 17.400 1.00 68.38 187 ASP A O 1
ATOM 1418 N N . THR A 1 188 ? 5.607 -20.668 15.838 1.00 59.84 188 THR A N 1
ATOM 1419 C CA . THR A 1 188 ? 4.283 -20.145 16.217 1.00 59.84 188 THR A CA 1
ATOM 1420 C C . THR A 1 188 ? 3.278 -20.332 15.074 1.00 59.84 188 THR A C 1
ATOM 1422 O O . THR A 1 188 ? 3.439 -19.742 14.009 1.00 59.84 188 THR A O 1
ATOM 1425 N N . PRO A 1 189 ? 2.188 -21.106 15.253 1.00 56.56 189 PRO A N 1
ATOM 1426 C CA . PRO A 1 189 ? 1.178 -21.260 14.211 1.00 56.56 189 PRO A CA 1
ATOM 1427 C C . PRO A 1 189 ? 0.422 -19.940 13.984 1.00 56.56 189 PRO A C 1
ATOM 1429 O O . PRO A 1 189 ? -0.478 -19.584 14.747 1.00 56.56 189 PRO A O 1
ATOM 1432 N N . GLY A 1 190 ? 0.784 -19.240 12.908 1.00 61.84 190 GLY A N 1
ATOM 1433 C CA . GLY A 1 190 ? 0.183 -17.984 12.453 1.00 61.84 190 GLY A CA 1
ATOM 1434 C C . GLY A 1 190 ? 1.206 -16.850 12.348 1.00 61.84 190 GLY A C 1
ATOM 1435 O O . GLY A 1 190 ? 2.249 -16.884 12.989 1.00 61.84 190 GLY A O 1
ATOM 1436 N N . SER A 1 191 ? 0.905 -15.823 11.549 1.00 66.38 191 SER A N 1
ATOM 1437 C CA . SER A 1 191 ? 1.721 -14.605 11.519 1.00 66.38 191 SER A CA 1
ATOM 1438 C C . SER A 1 191 ? 1.649 -13.920 12.883 1.00 66.38 191 SER A C 1
ATOM 1440 O O . SER A 1 191 ? 0.568 -13.521 13.328 1.00 66.38 191 SER A O 1
ATOM 1442 N N . ALA A 1 192 ? 2.787 -13.791 13.559 1.00 78.56 192 ALA A N 1
ATOM 1443 C CA . ALA A 1 192 ? 2.872 -12.977 14.758 1.00 78.56 192 ALA A CA 1
ATOM 1444 C C . ALA A 1 192 ? 2.838 -11.496 14.354 1.00 78.56 192 ALA A C 1
ATOM 1446 O O . ALA A 1 192 ? 3.366 -11.100 13.315 1.00 78.56 192 ALA A O 1
ATOM 1447 N N . PHE A 1 193 ? 2.182 -10.672 15.171 1.00 85.94 193 PHE A N 1
ATOM 1448 C CA . PHE A 1 193 ? 2.140 -9.227 14.972 1.00 85.94 193 PHE A CA 1
ATOM 1449 C C . PHE A 1 193 ? 3.073 -8.556 15.970 1.00 85.94 193 PHE A C 1
ATOM 1451 O O . PHE A 1 193 ? 2.923 -8.713 17.184 1.00 85.94 193 PHE A O 1
ATOM 1458 N N . CYS A 1 194 ? 4.007 -7.770 15.454 1.00 88.25 194 CYS A N 1
ATOM 1459 C CA . CYS A 1 194 ? 4.914 -6.959 16.242 1.00 88.25 194 CYS A CA 1
ATOM 1460 C C . CYS A 1 194 ? 4.379 -5.529 16.289 1.00 88.25 194 CYS A C 1
ATOM 1462 O O . CYS A 1 194 ? 4.168 -4.909 15.252 1.00 88.25 194 CYS A O 1
ATOM 1464 N N . ILE A 1 195 ? 4.174 -4.991 17.492 1.00 91.88 195 ILE A N 1
ATOM 1465 C CA . ILE A 1 195 ? 3.884 -3.566 17.687 1.00 91.88 195 ILE A CA 1
ATOM 1466 C C . ILE A 1 195 ? 5.207 -2.886 18.024 1.00 91.88 195 ILE A C 1
ATOM 1468 O O . ILE A 1 195 ? 5.787 -3.150 19.077 1.00 91.88 195 ILE A O 1
ATOM 1472 N N . GLY A 1 196 ? 5.683 -2.030 17.127 1.00 89.25 196 GLY A N 1
ATOM 1473 C CA . GLY A 1 196 ? 6.900 -1.253 17.321 1.00 89.25 196 GLY A CA 1
ATOM 1474 C C . GLY A 1 196 ? 6.617 0.015 18.117 1.00 89.25 196 GLY A C 1
ATOM 1475 O O . GLY A 1 196 ? 6.667 0.036 19.346 1.00 89.25 196 GLY A O 1
ATOM 1476 N N . GLN A 1 197 ? 6.329 1.101 17.403 1.00 92.81 197 GLN A N 1
ATOM 1477 C CA . GLN A 1 197 ? 6.085 2.409 18.003 1.00 92.81 197 GLN A CA 1
ATOM 1478 C C . GLN A 1 197 ? 4.587 2.671 18.186 1.00 92.81 197 GLN A C 1
ATOM 1480 O O . GLN A 1 197 ? 3.765 2.304 17.348 1.00 92.81 197 GLN A O 1
ATOM 1485 N N . VAL A 1 198 ? 4.245 3.381 19.262 1.00 95.12 198 VAL A N 1
ATOM 1486 C CA . VAL A 1 198 ? 2.906 3.936 19.482 1.00 95.12 198 VAL A CA 1
ATOM 1487 C C . VAL A 1 198 ? 3.011 5.452 19.543 1.00 95.12 198 VAL A C 1
ATOM 1489 O O . VAL A 1 198 ? 3.800 5.996 20.316 1.00 95.12 198 VAL A O 1
ATOM 1492 N N . ALA A 1 199 ? 2.219 6.138 18.728 1.00 94.44 199 ALA A N 1
ATOM 1493 C CA . ALA A 1 199 ? 2.113 7.587 18.712 1.00 94.44 199 ALA A CA 1
ATOM 1494 C C . ALA A 1 199 ? 0.694 8.023 19.089 1.00 94.44 199 ALA A C 1
ATOM 1496 O O . ALA A 1 199 ? -0.290 7.374 18.740 1.00 94.44 199 ALA A O 1
ATOM 1497 N N . TYR A 1 200 ? 0.588 9.143 19.801 1.00 93.62 200 TYR A N 1
ATOM 1498 C CA . TYR A 1 200 ? -0.688 9.806 20.040 1.00 93.62 200 TYR A CA 1
ATOM 1499 C C . TYR A 1 200 ? -0.903 10.869 18.967 1.00 93.62 200 TYR A C 1
ATOM 1501 O O . TYR A 1 200 ? -0.034 11.718 18.754 1.00 93.62 200 TYR A O 1
ATOM 1509 N N . THR A 1 201 ? -2.048 10.827 18.295 1.00 87.31 201 THR A N 1
ATOM 1510 C CA . THR A 1 201 ? -2.420 11.816 17.287 1.00 87.31 201 THR A CA 1
ATOM 1511 C C . THR A 1 201 ? -3.428 12.788 17.884 1.00 87.31 201 THR A C 1
ATOM 1513 O O . THR A 1 201 ? -4.449 12.411 18.460 1.00 87.31 201 THR A O 1
ATOM 1516 N N . LEU A 1 202 ? -3.123 14.076 17.766 1.00 83.88 202 LEU A N 1
ATOM 1517 C CA . LEU A 1 202 ? -4.077 15.151 17.990 1.00 83.88 202 LEU A CA 1
ATOM 1518 C C . LEU A 1 202 ? -4.536 15.647 16.628 1.00 83.88 202 LEU A C 1
ATOM 1520 O O . LEU A 1 202 ? -3.758 15.686 15.678 1.00 83.88 202 LEU A O 1
ATOM 1524 N N . ASN A 1 203 ? -5.807 16.013 16.555 1.00 69.50 203 ASN A N 1
ATOM 1525 C CA . ASN A 1 203 ? -6.443 16.458 15.332 1.00 69.50 203 ASN A CA 1
ATOM 1526 C C . ASN A 1 203 ? -5.619 17.587 14.674 1.00 69.50 203 ASN A C 1
ATOM 1528 O O . ASN A 1 203 ? -5.387 18.624 15.295 1.00 69.50 203 ASN A O 1
ATOM 1532 N N . ALA A 1 204 ? -5.195 17.409 13.418 1.00 54.03 204 ALA A N 1
ATOM 1533 C CA . ALA A 1 204 ? -4.468 18.422 12.641 1.00 54.03 204 ALA A CA 1
ATOM 1534 C C . ALA A 1 204 ? -5.404 19.507 12.066 1.00 54.03 204 ALA A C 1
ATOM 1536 O O . ALA A 1 204 ? -5.121 20.106 11.033 1.00 54.03 204 ALA A O 1
ATOM 1537 N N . CYS A 1 205 ? -6.542 19.758 12.716 1.00 39.28 205 CYS A N 1
ATOM 1538 C CA . CYS A 1 205 ? -7.531 20.735 12.280 1.00 39.28 205 CYS A CA 1
ATOM 1539 C C . CYS A 1 205 ? -7.491 21.986 13.170 1.00 39.28 205 CYS A C 1
ATOM 1541 O O . CYS A 1 205 ? -8.452 22.271 13.873 1.00 39.28 205 CYS A O 1
ATOM 1543 N N . THR A 1 206 ? -6.361 22.702 13.134 1.00 38.75 206 THR A N 1
ATOM 1544 C CA . THR A 1 206 ? -6.245 24.167 13.300 1.00 38.75 206 THR A CA 1
ATOM 1545 C C . THR A 1 206 ? -4.790 24.587 13.069 1.00 38.75 206 THR A C 1
ATOM 1547 O O . THR A 1 206 ? -3.989 24.573 14.005 1.00 38.75 206 THR A O 1
ATOM 1550 N N . ALA A 1 207 ? -4.461 24.971 11.836 1.00 31.67 207 ALA A N 1
ATOM 1551 C CA . ALA A 1 207 ? -3.439 25.965 11.509 1.00 31.67 207 ALA A CA 1
ATOM 1552 C C . ALA A 1 207 ? -3.821 26.634 10.183 1.00 31.67 207 ALA A C 1
ATOM 1554 O O . ALA A 1 207 ? -4.169 25.886 9.241 1.00 31.67 207 ALA A O 1
#

Mean predicted aligned error: 19.06 Å

Secondary structure (DSSP, 8-state):
---SHHHHHHHHHHHHHHTTS-----------------------------PPPHHHHHHHHHHHHHHHHHHHHHHTT--S-HHHHHHHHHHHHHHHHHHHHH----HHHHHHHHHS--EEEE-TT--EEEEEEEETTEEEEEEEE-PPP---TT-TT-----EEEEEEE-TTS-EEEEEEEEE--TTSSS-EEEEEEEEEEPP----

Organism: Eimeria acervulina (NCBI:txid5801)

InterPro domains:
  IPR003428 Mitochondrial glycoprotein [PF02330] (92-165)
  IPR003428 Mitochondrial glycoprotein [PTHR10826] (11-187)
  IPR036561 Mitochondrial glycoprotein superfamily [G3DSA:3.10.280.10] (79-207)
  IPR036561 Mitochondrial glycoprotein superfamily [SSF54529] (86-200)

Sequence (207 aa):
MPAAATAAAAAARAAARAAASSSSICSSSSSSRIFGFRGVVSGGSYFLNKGVSPLQQQLQQQQQQQQQQLQQQQQQRAFSTAAAFDSLSAIIQKEIAHEKSQYEEDKQIAEFLSKNSWKLQEKDNDVLVTLTKEVDGRKVTVEFSCMQPSGGEEEEGLQETADFTVSIENAQGSGLLFYCSTSSDEDTPGSAFCIGQVAYTLNACTA

Foldseek 3Di:
DPDPPVVVVVVVVVVVVVVVPPPDDDDDDDDDDDDDDDDDDDDDDDDDPPDDPVVNVVVVVVVVVVVVVVVVVVVVPDDDDPVNVVVVVVVVVVVVVVCVVPDDDDPVVVVVVVVDVWDWDDDVPDQWIWIWDDDPQKIKIKIWGNDDQPDDPPDPDPFDKTWIWIWIAHPQGKTKIWTKMWGDDVVDPDTDIDTDDIDIDDHPPDD

pLDDT: mean 72.05, std 21.14, range [31.67, 96.69]

Radius of gyration: 35.77 Å; Cα contacts (8 Å, |Δi|>4): 177; chains: 1; bounding box: 76×69×90 Å

Nearest PDB structures (foldseek):
  7pkq-assembly1_M  TM=7.068E-01  e=5.255E-05  Chlamydomonas reinhardtii
  7pkq-assembly1_N  TM=7.162E-01  e=9.464E-04  Chlamydomonas reinhardtii
  7pkq-assembly1_L  TM=6.811E-01  e=1.844E-03  Chlamydomonas reinhardtii
  7xhp-assembly1_D  TM=3.389E-01  e=1.378E+00  Zymomonas mobilis

Solvent-accessible surface area (backbone atoms only — not comparable to full-atom values): 13257 Å² total; per-residue (Å²): 140,92,74,75,76,65,57,64,64,54,58,65,58,54,64,66,56,64,76,74,71,83,82,84,80,85,79,87,76,85,82,78,86,82,82,88,86,82,87,80,88,85,88,78,89,74,97,72,87,75,72,76,52,69,67,61,56,50,52,54,52,54,53,51,54,54,52,53,53,54,54,55,56,56,66,74,68,64,84,74,55,72,68,58,53,53,51,51,52,52,50,53,52,49,51,55,53,49,50,76,74,65,72,70,82,60,64,68,56,57,51,48,45,72,76,36,86,51,44,80,47,77,51,93,96,54,63,50,42,35,40,36,36,79,57,97,79,24,45,36,37,37,38,35,55,70,71,77,80,92,72,63,103,80,65,90,78,79,74,86,57,51,50,32,36,41,37,42,27,43,89,80,50,34,34,43,36,36,38,34,34,42,40,77,50,92,90,44,100,58,76,43,76,44,78,73,52,79,45,80,42,70,54,88,84,83,130